Protein AF-A0A8J1KU11-F1 (afdb_monomer)

Sequence (225 aa):
MSFRLPRSSTTTITTTTTTTTTVKPPPSSGSCVVTGDPHYYSFDKRVFDFMGICTYTLSKLCQFDKNLVDFNVEAKNEYWPGNTRVSYVRYVNVDVHGYRITLEQNREVKVDGKSVILPTTLPPEVKISYSGHHVMVTTSFGLSVLFDGNHRAEVKLYDTYSNQVCGLCGNFNGNETDDFLNPSGQLEKDPVDLGNSWQVENDTRLVNRRIIKLHRLKGCVQDSA

Solvent-accessible surface area (backbone atoms only — not comparable to full-atom values): 12945 Å² total; per-residue (Å²): 138,84,85,82,81,86,84,84,82,85,79,83,82,81,82,78,82,78,81,78,78,80,75,75,75,78,79,56,66,42,51,22,39,39,32,55,67,28,36,37,31,16,36,42,64,39,74,50,61,46,72,56,57,44,42,30,38,37,41,27,62,69,55,93,50,93,90,58,81,70,41,39,33,32,38,30,24,34,59,41,90,97,37,86,87,38,14,28,38,50,34,37,40,40,38,45,88,89,42,43,35,37,44,32,48,83,54,41,41,25,51,75,85,39,78,59,73,76,69,44,74,46,87,86,62,34,37,36,33,79,54,90,72,21,36,33,42,35,40,86,86,37,46,35,41,36,32,50,21,57,35,42,39,36,45,32,37,34,56,91,46,44,66,27,31,34,31,70,26,18,33,41,72,71,51,44,90,61,31,40,40,33,88,88,71,46,76,46,93,46,50,60,61,33,52,61,55,33,48,50,78,66,78,52,64,85,77,70,92,75,88,85,81,94,69,87,78,74,52,80,72,78,79,80,126

InterPro domains:
  IPR001846 von Willebrand factor, type D domain [PF00094] (32-186)
  IPR001846 von Willebrand factor, type D domain [PS51233] (30-208)
  IPR001846 von Willebrand factor, type D domain [SM00216] (21-185)
  IPR052749 Alpha-tectorin [PTHR46160] (26-203)

Structure (mmCIF, N/CA/C/O backbone):
data_AF-A0A8J1KU11-F1
#
_entry.id   AF-A0A8J1KU11-F1
#
loop_
_atom_site.group_PDB
_atom_site.id
_atom_site.type_symbol
_atom_site.label_atom_id
_atom_site.label_alt_id
_atom_site.label_comp_id
_atom_site.label_asym_id
_atom_site.label_entity_id
_atom_site.label_seq_id
_atom_site.pdbx_PDB_ins_code
_atom_site.Cartn_x
_atom_site.Cartn_y
_atom_site.Cartn_z
_atom_site.occupancy
_atom_site.B_iso_or_equiv
_atom_site.auth_seq_id
_atom_site.auth_comp_id
_atom_site.auth_asym_id
_atom_site.auth_atom_id
_atom_site.pdbx_PDB_model_num
ATOM 1 N N . MET A 1 1 ? -20.133 74.028 59.772 1.00 44.06 1 MET A N 1
ATOM 2 C CA . MET A 1 1 ? -19.790 73.642 58.386 1.00 44.06 1 MET A CA 1
ATOM 3 C C . MET A 1 1 ? -19.572 72.140 58.368 1.00 44.06 1 MET A C 1
ATOM 5 O O . MET A 1 1 ? -18.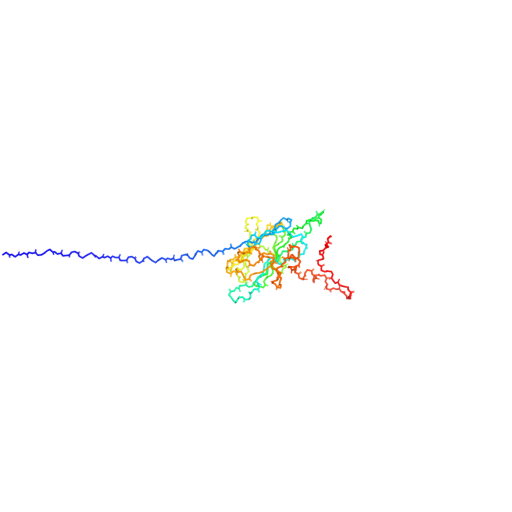646 71.673 59.008 1.00 44.06 1 MET A O 1
ATOM 9 N N . SER A 1 2 ? -20.485 71.384 57.759 1.00 42.78 2 SER A N 1
ATOM 10 C CA . SER A 1 2 ? -20.438 69.918 57.714 1.00 42.78 2 SER A CA 1
ATOM 11 C C . SER A 1 2 ? -20.266 69.508 56.253 1.00 42.78 2 SER A C 1
ATOM 13 O O . SER A 1 2 ? -21.153 69.761 55.438 1.00 42.78 2 SER A O 1
ATOM 15 N N . PHE A 1 3 ? -19.099 68.967 55.908 1.00 40.12 3 PHE A N 1
ATOM 16 C CA . PHE A 1 3 ? -18.784 68.497 54.560 1.00 40.12 3 PHE A CA 1
ATOM 17 C C . PHE A 1 3 ? -19.367 67.091 54.363 1.00 40.12 3 PHE A C 1
ATOM 19 O O . PHE A 1 3 ? -19.039 66.171 55.108 1.00 40.12 3 PHE A O 1
ATOM 26 N N . ARG A 1 4 ? -20.244 66.921 53.365 1.00 45.44 4 ARG A N 1
ATOM 27 C CA . ARG A 1 4 ? -20.692 65.599 52.898 1.00 45.44 4 ARG A CA 1
ATOM 28 C C . ARG A 1 4 ? -19.655 65.028 51.928 1.00 45.44 4 ARG A C 1
ATOM 30 O O . ARG A 1 4 ? -19.273 65.709 50.981 1.00 45.44 4 ARG A O 1
ATOM 37 N N . LEU A 1 5 ? -19.245 63.779 52.145 1.00 47.59 5 LEU A N 1
ATOM 38 C CA . LEU A 1 5 ? -18.441 62.996 51.200 1.00 47.59 5 LEU A CA 1
ATOM 39 C C . LEU A 1 5 ? -19.337 62.366 50.110 1.00 47.59 5 LEU A C 1
ATOM 41 O O . LEU A 1 5 ? -20.482 62.010 50.410 1.00 47.59 5 LEU A O 1
ATOM 45 N N . PRO A 1 6 ? -18.850 62.200 48.864 1.00 46.03 6 PRO A N 1
ATOM 46 C CA . PRO A 1 6 ? -19.603 61.548 47.797 1.00 46.03 6 PRO A CA 1
ATOM 47 C C . PRO A 1 6 ? -19.605 60.015 47.932 1.00 46.03 6 PRO A C 1
ATOM 49 O O . PRO A 1 6 ? -18.663 59.400 48.429 1.00 46.03 6 PRO A O 1
ATOM 52 N N . ARG A 1 7 ? -20.702 59.400 47.477 1.00 47.19 7 ARG A N 1
ATOM 53 C CA . ARG A 1 7 ? -20.981 57.956 47.525 1.00 47.19 7 ARG A CA 1
ATOM 54 C C . ARG A 1 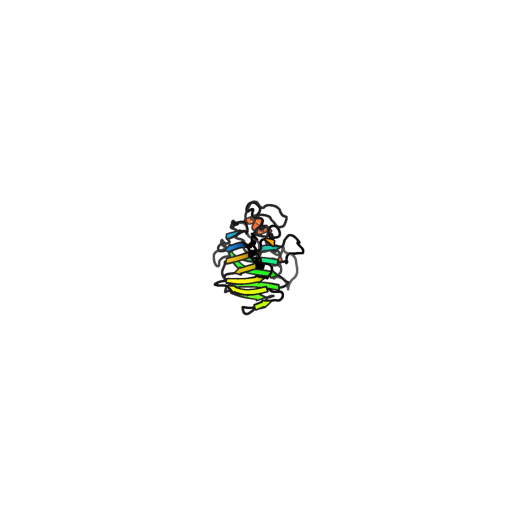7 ? -20.216 57.230 46.410 1.00 47.19 7 ARG A C 1
ATOM 56 O O . ARG A 1 7 ? -20.377 57.573 45.245 1.00 47.19 7 ARG A O 1
ATOM 63 N N . SER A 1 8 ? -19.419 56.224 46.772 1.00 47.84 8 SER A N 1
ATOM 64 C CA . SER A 1 8 ? -18.710 55.350 45.826 1.00 47.84 8 SER A CA 1
ATOM 65 C C . SER A 1 8 ? -19.690 54.416 45.107 1.00 47.84 8 SER A C 1
ATOM 67 O O . SER A 1 8 ? -20.490 53.734 45.750 1.00 47.84 8 SER A O 1
ATOM 69 N N . SER A 1 9 ? -19.653 54.409 43.775 1.00 49.28 9 SER A N 1
ATOM 70 C CA . SER A 1 9 ? -20.423 53.517 42.906 1.00 49.28 9 SER A CA 1
ATOM 71 C C . SER A 1 9 ? -19.629 52.239 42.622 1.00 49.28 9 SER A C 1
ATOM 73 O O . SER A 1 9 ? -18.660 52.253 41.863 1.00 49.28 9 SER A O 1
ATOM 75 N N . THR A 1 10 ? -20.040 51.126 43.227 1.00 47.22 10 THR A N 1
ATOM 76 C CA . THR A 1 10 ? -19.460 49.796 42.996 1.00 47.22 10 THR A CA 1
ATOM 77 C C . THR A 1 10 ? -19.905 49.255 41.634 1.00 47.22 10 THR A C 1
ATOM 79 O O . THR A 1 10 ? -21.087 48.992 41.425 1.00 47.22 10 THR A O 1
ATOM 82 N N . THR A 1 11 ? -18.963 49.077 40.706 1.00 41.44 11 THR A N 1
ATOM 83 C CA . THR A 1 11 ? -19.211 48.416 39.414 1.00 41.44 11 THR A CA 1
ATOM 84 C C . THR A 1 11 ? -18.933 46.923 39.570 1.00 41.44 11 THR A C 1
ATOM 86 O O . THR A 1 11 ? -17.814 46.535 39.895 1.00 41.44 11 THR A O 1
ATOM 89 N N . THR A 1 12 ? -19.950 46.083 39.371 1.00 42.56 12 THR A N 1
ATOM 90 C CA . THR A 1 12 ? -19.808 44.619 39.416 1.00 42.56 12 THR A CA 1
ATOM 91 C C . THR A 1 12 ? -19.340 44.131 38.046 1.00 42.56 12 THR A C 1
ATOM 93 O O . THR A 1 12 ? -20.092 44.200 37.076 1.00 42.56 12 THR A O 1
ATOM 96 N N . ILE A 1 13 ? -18.092 43.669 37.951 1.00 50.56 13 ILE A N 1
ATOM 97 C CA . ILE A 1 13 ? -17.542 43.061 36.733 1.00 50.56 13 ILE A CA 1
ATOM 98 C C . ILE A 1 13 ? -18.061 41.622 36.665 1.00 50.56 13 ILE A C 1
ATOM 100 O O . ILE A 1 13 ? -17.735 40.798 37.515 1.00 50.56 13 ILE A O 1
ATOM 104 N N . THR A 1 14 ? -18.901 41.331 35.672 1.00 43.00 14 THR A N 1
ATOM 105 C CA . THR A 1 14 ? -19.365 39.967 35.392 1.00 43.00 14 THR A CA 1
ATOM 106 C C . THR A 1 14 ? -18.304 39.272 34.546 1.00 43.00 14 THR A C 1
ATOM 108 O O . THR A 1 14 ? -18.116 39.612 33.380 1.00 43.00 14 THR A O 1
ATOM 111 N N . THR A 1 15 ? -17.573 38.334 35.142 1.00 40.88 15 THR A N 1
ATOM 112 C CA . THR A 1 15 ? -16.573 37.522 34.442 1.00 40.88 15 THR A CA 1
ATOM 113 C C . THR A 1 15 ? -17.289 36.447 33.627 1.00 40.88 15 THR A C 1
ATOM 115 O O . THR A 1 15 ? -17.778 35.462 34.176 1.00 40.88 15 THR A O 1
ATOM 118 N N . THR A 1 16 ? -17.382 36.639 32.313 1.00 41.72 16 THR A N 1
ATOM 119 C CA . THR A 1 16 ? -17.896 35.623 31.387 1.00 41.72 16 THR A CA 1
ATOM 120 C C . THR A 1 16 ? -16.828 34.549 31.186 1.00 41.72 16 THR A C 1
ATOM 122 O O . THR A 1 16 ? -15.816 34.785 30.528 1.00 41.72 16 THR A O 1
ATOM 125 N N . THR A 1 17 ? -17.029 33.366 31.764 1.00 42.25 17 THR A N 1
ATOM 126 C CA . THR A 1 17 ? -16.166 32.200 31.535 1.00 42.25 17 THR A CA 1
ATOM 127 C C . THR A 1 17 ? -16.464 31.619 30.153 1.00 42.25 17 THR A C 1
ATOM 129 O O . THR A 1 17 ? -17.385 30.823 29.986 1.00 42.25 17 THR A O 1
ATOM 132 N N . THR A 1 18 ? -15.704 32.028 29.139 1.00 41.16 18 THR A N 1
ATOM 133 C CA . THR A 1 18 ? -15.741 31.406 27.810 1.00 41.16 18 THR A CA 1
ATOM 134 C C . THR A 1 18 ? -15.066 30.037 27.892 1.00 41.16 18 THR A C 1
ATOM 136 O O . THR A 1 18 ? -13.845 29.940 27.986 1.00 41.16 18 THR A O 1
ATOM 139 N N . THR A 1 19 ? -15.848 28.957 27.879 1.00 47.69 19 THR A N 1
ATOM 140 C CA . THR A 1 19 ? -15.334 27.594 27.693 1.00 47.69 19 THR A CA 1
ATOM 141 C C . THR A 1 19 ? -14.836 27.436 26.259 1.00 47.69 19 THR A C 1
ATOM 143 O O . THR A 1 19 ? -15.617 27.159 25.348 1.00 47.69 19 THR A O 1
ATOM 146 N N . THR A 1 20 ? -13.536 27.631 26.050 1.00 46.00 20 THR A N 1
ATOM 147 C CA . THR A 1 20 ? -12.853 27.327 24.790 1.00 46.00 20 THR A CA 1
ATOM 148 C C . THR A 1 20 ? -12.874 25.816 24.569 1.00 46.00 20 THR A C 1
ATOM 150 O O . THR A 1 20 ? -12.118 25.075 25.193 1.00 46.00 20 THR A O 1
ATOM 153 N N . THR A 1 21 ? -13.755 25.336 23.693 1.00 53.47 21 THR A N 1
ATOM 154 C CA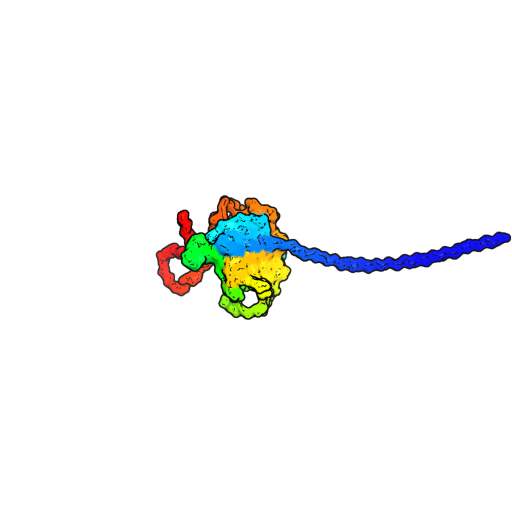 . THR A 1 21 ? -13.685 23.975 23.152 1.00 53.47 21 THR A CA 1
ATOM 155 C C . THR A 1 21 ? -12.449 23.912 22.257 1.00 53.47 21 THR A C 1
ATOM 157 O O . THR A 1 21 ? -12.428 24.476 21.166 1.00 53.47 21 THR A O 1
ATOM 160 N N . THR A 1 22 ? -11.375 23.286 22.734 1.00 56.12 22 THR A N 1
ATOM 161 C CA . THR A 1 22 ? -10.172 23.023 21.941 1.00 56.12 22 THR A CA 1
ATOM 162 C C . THR A 1 22 ? -10.499 21.977 20.876 1.00 56.12 22 THR A C 1
ATOM 164 O O . THR A 1 22 ? -10.488 20.774 21.130 1.00 56.12 22 THR A O 1
ATOM 167 N N . VAL A 1 23 ? -10.826 22.426 19.663 1.00 62.75 23 VAL A N 1
ATOM 168 C CA . VAL A 1 23 ? -10.923 21.545 18.492 1.00 62.75 23 VAL A CA 1
ATOM 169 C C . VAL A 1 23 ? -9.517 21.009 18.219 1.00 62.75 23 VAL A C 1
ATOM 171 O O . VAL A 1 23 ? -8.648 21.755 17.768 1.00 62.75 23 VAL A O 1
ATOM 174 N N . LYS A 1 24 ? -9.265 19.732 18.543 1.00 59.09 24 LYS A N 1
ATOM 175 C CA . LYS A 1 24 ? -8.019 19.048 18.172 1.00 59.09 24 LYS A CA 1
ATOM 176 C C . LYS A 1 24 ? -7.876 19.161 16.644 1.00 59.09 24 LYS A C 1
ATOM 178 O O . LYS A 1 24 ? -8.816 18.767 15.949 1.00 59.09 24 LYS A O 1
ATOM 183 N N . PRO A 1 25 ? -6.768 19.707 16.113 1.00 67.88 25 PRO A N 1
ATOM 184 C CA . PRO A 1 25 ? -6.554 19.733 14.673 1.00 67.88 25 PRO A CA 1
ATOM 185 C C . PRO A 1 25 ? -6.609 18.301 14.119 1.00 67.88 25 PRO A C 1
ATOM 187 O O . PRO A 1 25 ? -6.257 17.357 14.840 1.00 67.88 25 PRO A O 1
ATOM 190 N N . PRO A 1 26 ? -7.086 18.111 12.876 1.00 68.44 26 PRO A N 1
ATOM 191 C CA . PRO A 1 26 ? -7.102 16.792 12.264 1.00 68.44 26 PRO A CA 1
ATOM 192 C C . PRO A 1 26 ? -5.682 16.198 12.288 1.00 68.44 26 PRO A C 1
ATOM 194 O O . PRO A 1 26 ? -4.720 16.952 12.113 1.00 68.44 26 PRO A O 1
ATOM 197 N N . PRO A 1 27 ? -5.534 14.883 12.534 1.00 78.56 27 PRO A N 1
ATOM 198 C CA . PRO A 1 27 ? -4.229 14.229 12.506 1.00 78.56 27 PRO A CA 1
ATOM 199 C C . PRO A 1 27 ? -3.533 14.506 11.173 1.00 78.56 27 PRO A C 1
ATOM 201 O O . PRO A 1 27 ? -4.194 14.509 10.128 1.00 78.56 27 PRO A O 1
ATOM 204 N N . SER A 1 28 ? -2.222 14.752 11.198 1.00 89.00 28 SER A N 1
ATOM 205 C CA . SER A 1 28 ? -1.484 14.895 9.946 1.00 89.00 28 SER A CA 1
ATOM 206 C C . SER A 1 28 ? -1.377 13.526 9.263 1.00 89.00 28 SER A C 1
ATOM 208 O O . SER A 1 28 ? -1.428 12.489 9.927 1.00 89.00 28 SER A O 1
ATOM 210 N N . SER A 1 29 ? -1.336 13.496 7.929 1.00 94.38 29 SER A N 1
ATOM 211 C CA . SER A 1 29 ? -1.400 12.247 7.161 1.00 94.38 29 SER A CA 1
ATOM 212 C C . SER A 1 29 ? -0.375 12.204 6.038 1.00 94.38 29 SER A C 1
ATOM 214 O O . SER A 1 29 ? -0.216 13.188 5.313 1.00 94.38 29 SER A O 1
ATOM 216 N N . GLY A 1 30 ? 0.243 11.042 5.844 1.00 96.88 30 GLY A N 1
ATOM 217 C CA . GLY A 1 30 ? 1.095 10.723 4.703 1.00 96.88 30 GLY A CA 1
ATOM 218 C C . GLY A 1 30 ? 0.310 10.031 3.595 1.00 96.88 30 GLY A C 1
ATOM 219 O O . GLY A 1 30 ? -0.750 9.451 3.833 1.00 96.88 30 GLY A O 1
ATOM 220 N N . SER A 1 31 ? 0.841 10.080 2.374 1.00 98.06 31 SER A N 1
ATOM 221 C CA . SER A 1 31 ? 0.280 9.361 1.228 1.00 98.06 31 SER A CA 1
ATOM 222 C C . SER A 1 31 ? 1.385 8.729 0.398 1.00 98.06 31 SER A C 1
ATOM 224 O O . SER A 1 31 ? 2.316 9.435 0.008 1.00 98.06 31 SER A O 1
ATOM 226 N N . CYS A 1 32 ? 1.209 7.447 0.093 1.00 98.31 32 CYS A N 1
ATOM 227 C CA . CYS A 1 32 ? 1.980 6.661 -0.860 1.00 98.31 32 CYS A CA 1
ATOM 228 C C . CYS A 1 32 ? 1.111 6.348 -2.086 1.00 98.31 32 CYS A C 1
ATOM 230 O O . CYS A 1 32 ? -0.089 6.100 -1.945 1.00 98.31 32 CYS A O 1
ATOM 232 N N . VAL A 1 33 ? 1.690 6.369 -3.284 1.00 98.19 33 VAL A N 1
ATOM 233 C CA . VAL A 1 33 ? 0.979 6.174 -4.556 1.00 98.19 33 VAL A CA 1
ATOM 234 C C . VAL A 1 33 ? 1.710 5.161 -5.425 1.00 98.19 33 VAL A C 1
ATOM 236 O O . VAL A 1 33 ? 2.926 5.233 -5.562 1.00 98.19 33 VAL A O 1
ATOM 239 N N . VAL A 1 34 ? 0.947 4.273 -6.064 1.00 96.00 34 VAL A N 1
ATOM 240 C CA . VAL A 1 34 ? 1.423 3.394 -7.140 1.00 96.00 34 VAL A CA 1
ATOM 241 C C . VAL A 1 34 ? 0.540 3.611 -8.360 1.00 96.00 34 VAL A C 1
ATOM 243 O O . VAL A 1 34 ? -0.687 3.589 -8.240 1.00 96.00 34 VAL A O 1
ATOM 246 N N . THR A 1 35 ? 1.131 3.874 -9.523 1.00 90.50 35 THR A N 1
ATOM 247 C CA . THR A 1 35 ? 0.369 4.241 -10.725 1.00 90.50 35 THR A CA 1
ATOM 248 C C . THR A 1 35 ? 1.100 3.881 -12.017 1.00 90.50 35 THR A C 1
ATOM 250 O O . THR A 1 35 ? 2.326 3.872 -12.047 1.00 90.50 35 THR A O 1
ATOM 253 N N . GLY A 1 36 ? 0.348 3.666 -13.102 1.00 75.19 36 GLY A N 1
ATOM 254 C CA . GLY A 1 36 ? 0.898 3.556 -14.460 1.00 75.19 36 GLY A CA 1
ATOM 255 C C . GLY A 1 36 ? 1.789 2.327 -14.671 1.00 75.19 36 GLY A C 1
ATOM 256 O O . GLY A 1 36 ? 1.395 1.218 -14.312 1.00 75.19 36 GLY A O 1
ATOM 257 N N . ASP A 1 37 ? 2.955 2.555 -15.276 1.00 66.81 37 ASP A N 1
ATOM 258 C CA . ASP A 1 37 ? 4.063 1.629 -15.526 1.00 66.81 37 ASP A CA 1
ATOM 259 C C . ASP A 1 37 ? 5.034 1.600 -14.337 1.00 66.81 37 ASP A C 1
ATOM 261 O O . ASP A 1 37 ? 5.958 2.397 -14.231 1.00 6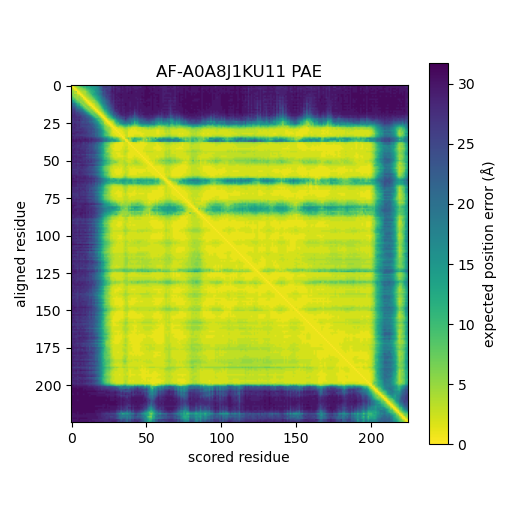6.81 37 ASP A O 1
ATOM 265 N N . PRO A 1 38 ? 4.797 0.698 -13.385 1.00 72.50 38 PRO A N 1
ATOM 266 C CA . PRO A 1 38 ? 4.564 1.055 -11.996 1.00 72.50 38 PRO A CA 1
ATOM 267 C C . PRO A 1 38 ? 5.570 2.090 -11.465 1.00 72.50 38 PRO A C 1
ATOM 269 O O . PRO A 1 38 ? 6.693 1.760 -11.066 1.00 72.50 38 PRO A O 1
ATOM 272 N N . HIS A 1 39 ? 5.111 3.340 -11.425 1.00 92.69 39 HIS A N 1
ATOM 273 C CA . HIS A 1 39 ? 5.748 4.436 -10.711 1.00 92.69 39 HIS A CA 1
ATOM 274 C C . HIS A 1 39 ? 5.289 4.400 -9.255 1.00 92.69 39 HIS A C 1
ATOM 276 O O . HIS A 1 39 ? 4.084 4.433 -8.971 1.00 92.69 39 HIS A O 1
ATOM 282 N N . TYR A 1 40 ? 6.246 4.358 -8.336 1.00 97.25 40 TYR A N 1
ATOM 283 C CA . TYR A 1 40 ? 6.016 4.390 -6.900 1.00 97.25 40 TYR A CA 1
ATOM 284 C C . TYR A 1 40 ? 6.427 5.745 -6.338 1.00 97.25 40 TYR A C 1
ATOM 286 O O . TYR A 1 40 ? 7.486 6.284 -6.657 1.00 97.25 40 TYR A O 1
ATOM 294 N N . TYR A 1 41 ? 5.581 6.264 -5.458 1.00 98.06 41 TYR A N 1
ATOM 295 C CA . TYR A 1 41 ? 5.834 7.448 -4.653 1.00 98.06 41 TYR A CA 1
ATOM 296 C C . TYR A 1 41 ? 5.653 7.039 -3.197 1.00 98.06 41 TYR A C 1
ATOM 298 O O . TYR A 1 41 ? 4.530 6.727 -2.790 1.00 98.06 41 TYR A O 1
ATOM 306 N N . SER A 1 42 ? 6.738 7.017 -2.429 1.00 98.31 42 SER A N 1
ATOM 307 C CA . SER A 1 42 ? 6.702 6.663 -1.010 1.00 98.31 42 SER A CA 1
ATOM 308 C C . SER A 1 42 ? 5.934 7.701 -0.182 1.00 98.31 42 SER A C 1
ATOM 310 O O . SER A 1 42 ? 5.568 8.785 -0.662 1.00 98.31 42 SER A O 1
ATOM 312 N N . PHE A 1 43 ? 5.714 7.395 1.098 1.00 98.50 43 PHE A N 1
ATOM 313 C CA . PHE A 1 43 ? 5.166 8.374 2.036 1.00 98.50 43 PHE A CA 1
ATOM 314 C C . PHE A 1 43 ? 6.023 9.647 2.115 1.00 98.50 43 PHE A C 1
ATOM 316 O O . PHE A 1 43 ? 5.461 10.752 2.091 1.00 98.50 43 PHE A O 1
ATOM 323 N N . ASP A 1 44 ? 7.348 9.479 2.082 1.00 98.31 44 ASP A N 1
ATOM 324 C CA . ASP A 1 44 ? 8.357 10.536 2.221 1.00 98.31 44 ASP A CA 1
ATOM 325 C C . ASP A 1 44 ? 8.792 11.140 0.878 1.00 98.31 44 ASP A C 1
ATOM 327 O O . ASP A 1 44 ? 9.713 11.947 0.818 1.00 98.31 44 ASP A O 1
ATOM 331 N N . LYS A 1 45 ? 8.036 10.842 -0.189 1.00 97.31 45 LYS A N 1
ATOM 332 C CA . LYS A 1 45 ? 8.162 11.406 -1.547 1.00 97.31 45 LYS A CA 1
ATOM 333 C C . LYS A 1 45 ? 9.333 10.883 -2.371 1.00 97.31 45 LYS A C 1
ATOM 335 O O . LYS A 1 45 ? 9.536 11.379 -3.481 1.00 97.31 45 LYS A O 1
ATOM 340 N N . ARG A 1 46 ? 9.989 9.810 -1.926 1.00 97.62 46 ARG A N 1
ATOM 341 C CA . ARG A 1 46 ? 10.908 9.036 -2.760 1.00 97.62 46 ARG A CA 1
ATOM 342 C C . ARG A 1 46 ? 10.166 8.504 -3.985 1.00 97.62 46 ARG A C 1
ATOM 344 O O . ARG A 1 46 ? 9.137 7.841 -3.851 1.00 97.62 46 ARG A O 1
ATOM 351 N N . VAL A 1 47 ? 10.703 8.782 -5.171 1.00 97.38 47 VAL A N 1
ATOM 352 C CA . VAL A 1 47 ? 10.153 8.320 -6.455 1.00 97.38 47 VAL A CA 1
ATOM 353 C C . VAL A 1 47 ? 11.035 7.223 -7.031 1.00 97.38 47 VAL A C 1
ATOM 355 O O . VAL A 1 47 ? 12.260 7.368 -7.045 1.00 97.38 47 VAL A O 1
ATOM 358 N N . PHE A 1 48 ? 10.424 6.140 -7.509 1.00 96.50 48 PHE A N 1
ATOM 359 C CA . PHE A 1 48 ? 11.134 5.054 -8.177 1.00 96.50 48 PHE A CA 1
ATOM 360 C C . PHE A 1 48 ? 10.222 4.203 -9.060 1.00 96.50 48 PHE A C 1
ATOM 362 O O . PHE A 1 48 ? 9.012 4.142 -8.848 1.00 96.50 48 PHE A O 1
ATOM 369 N N . ASP A 1 49 ? 10.838 3.487 -9.998 1.00 94.06 49 ASP A N 1
ATOM 370 C CA . ASP A 1 49 ? 10.137 2.656 -10.973 1.00 94.06 49 ASP A CA 1
ATOM 371 C C . ASP A 1 49 ? 10.494 1.194 -10.747 1.00 94.06 49 ASP A C 1
ATOM 373 O O . ASP A 1 49 ? 11.668 0.843 -10.604 1.00 94.06 49 ASP A O 1
ATOM 377 N N . PHE A 1 50 ? 9.484 0.327 -10.724 1.00 90.19 50 PHE A N 1
ATOM 378 C CA . PHE A 1 50 ? 9.701 -1.102 -10.528 1.00 90.19 50 PHE A CA 1
ATOM 379 C C . PHE A 1 50 ? 8.693 -1.939 -11.318 1.00 90.19 50 PHE A C 1
ATOM 381 O O . PHE A 1 50 ? 7.524 -2.067 -10.954 1.00 90.19 50 PHE A O 1
ATOM 388 N N . MET A 1 51 ? 9.183 -2.580 -12.381 1.00 87.44 51 MET A N 1
ATOM 389 C CA . MET A 1 51 ? 8.394 -3.345 -13.359 1.00 87.44 51 MET A CA 1
ATOM 390 C C . MET A 1 51 ? 8.087 -4.783 -12.904 1.00 87.44 51 MET A C 1
ATOM 392 O O . MET A 1 51 ? 8.095 -5.726 -13.697 1.00 87.44 51 MET A O 1
ATOM 396 N N . GLY A 1 52 ? 7.831 -4.983 -11.611 1.00 87.19 52 GLY A N 1
ATOM 397 C CA . GLY A 1 52 ? 7.481 -6.296 -11.081 1.00 87.19 52 GLY A CA 1
ATOM 398 C C . GLY A 1 52 ? 6.077 -6.758 -11.473 1.00 87.19 52 GLY A C 1
ATOM 399 O O . GLY A 1 52 ? 5.195 -5.930 -11.692 1.00 87.19 52 GLY A O 1
ATOM 400 N N . ILE A 1 53 ? 5.862 -8.079 -11.534 1.00 87.50 53 ILE A N 1
ATOM 401 C CA . ILE A 1 53 ? 4.591 -8.735 -11.930 1.00 87.50 53 ILE A CA 1
ATOM 402 C C . ILE A 1 53 ? 3.977 -9.628 -10.837 1.00 87.50 53 ILE A C 1
ATOM 404 O O . ILE A 1 53 ? 3.073 -10.436 -11.075 1.00 87.50 53 ILE A O 1
ATOM 408 N N . CYS A 1 54 ? 4.513 -9.552 -9.629 1.00 91.00 54 CYS A N 1
ATOM 409 C CA . CYS A 1 54 ? 4.060 -10.361 -8.509 1.00 91.00 54 CYS A CA 1
ATOM 410 C C . CYS A 1 54 ? 3.117 -9.561 -7.609 1.00 91.00 54 CYS A C 1
ATOM 412 O O . CYS A 1 54 ? 2.747 -8.423 -7.910 1.00 91.00 54 CYS A O 1
ATOM 414 N N . THR A 1 55 ? 2.669 -10.183 -6.525 1.00 94.06 55 THR A N 1
ATOM 415 C CA . THR A 1 55 ? 2.114 -9.427 -5.403 1.00 94.06 55 THR A CA 1
ATOM 416 C C . THR A 1 55 ? 3.252 -8.877 -4.551 1.00 94.06 55 THR A C 1
ATOM 418 O O . THR A 1 55 ? 4.160 -9.624 -4.188 1.00 94.06 55 THR A O 1
ATOM 421 N N . TYR A 1 56 ? 3.179 -7.591 -4.221 1.00 95.94 56 TYR A N 1
ATOM 422 C CA . TYR A 1 56 ? 4.160 -6.889 -3.399 1.00 95.94 56 TYR A CA 1
ATOM 423 C C . TYR A 1 56 ? 3.480 -6.193 -2.224 1.00 95.94 56 TYR A C 1
ATOM 425 O O . TYR A 1 56 ? 2.377 -5.658 -2.369 1.00 95.94 56 TYR A O 1
ATOM 433 N N . THR A 1 57 ? 4.143 -6.174 -1.070 1.00 98.19 57 THR A N 1
ATOM 434 C CA . THR A 1 57 ? 3.701 -5.384 0.084 1.00 98.19 57 THR A CA 1
ATOM 435 C C . THR A 1 57 ? 3.974 -3.903 -0.174 1.00 98.19 57 THR A C 1
ATOM 437 O O . THR A 1 57 ? 5.126 -3.480 -0.266 1.00 98.19 57 THR A O 1
ATOM 440 N N . LEU A 1 58 ? 2.913 -3.098 -0.248 1.00 98.50 58 LEU A N 1
ATOM 441 C CA . LEU A 1 58 ? 3.025 -1.643 -0.329 1.00 98.50 58 LEU A CA 1
ATOM 442 C C . LEU A 1 58 ? 3.358 -1.058 1.039 1.00 98.50 58 LEU A C 1
ATOM 444 O O . LEU A 1 58 ? 4.345 -0.350 1.192 1.00 98.50 58 LEU A O 1
ATOM 448 N N . SER A 1 59 ? 2.548 -1.374 2.045 1.00 98.62 59 SER A N 1
ATOM 449 C CA . SER A 1 59 ? 2.764 -0.913 3.411 1.00 98.62 59 SER A CA 1
ATOM 450 C C . SER A 1 59 ? 2.102 -1.870 4.387 1.00 98.62 59 SER A C 1
ATOM 452 O O . SER A 1 59 ? 0.969 -2.298 4.169 1.00 98.62 59 SER A O 1
ATOM 454 N N . LYS A 1 60 ? 2.802 -2.188 5.469 1.00 98.19 60 LYS A N 1
ATOM 455 C CA . LYS A 1 60 ? 2.267 -2.924 6.613 1.00 98.19 60 LYS A CA 1
ATOM 456 C C . LYS A 1 60 ? 2.857 -2.377 7.905 1.00 98.19 60 LYS A C 1
ATOM 458 O O . LYS A 1 60 ? 3.901 -1.720 7.877 1.00 98.19 60 LYS A O 1
ATOM 463 N N . LEU A 1 61 ? 2.221 -2.679 9.031 1.00 96.94 61 LEU A N 1
ATOM 464 C CA . LEU A 1 61 ? 2.827 -2.449 10.339 1.00 96.94 61 LEU A CA 1
ATOM 465 C C . LEU A 1 61 ? 4.017 -3.409 10.527 1.00 96.94 61 LEU A C 1
ATOM 467 O O . LEU A 1 61 ? 3.912 -4.606 10.260 1.00 96.94 61 LEU A O 1
ATOM 471 N N . CYS A 1 62 ? 5.165 -2.885 10.957 1.00 93.94 62 CYS A N 1
ATOM 472 C CA . CYS A 1 62 ? 6.403 -3.665 11.096 1.00 93.94 62 CYS A CA 1
ATOM 473 C C . CYS A 1 62 ? 7.009 -3.584 12.492 1.00 93.94 62 CYS A C 1
ATOM 475 O O . CYS A 1 62 ? 7.681 -4.517 12.931 1.00 93.94 62 CYS A O 1
ATOM 477 N N . GLN A 1 63 ? 6.745 -2.491 13.203 1.00 86.50 63 GLN A N 1
ATOM 478 C CA . GLN A 1 63 ? 7.060 -2.373 14.616 1.00 86.50 63 GLN A CA 1
ATOM 479 C C . GLN A 1 63 ? 5.807 -2.666 15.440 1.00 86.50 63 GLN A C 1
ATOM 481 O O . GLN A 1 63 ? 4.736 -2.109 15.204 1.00 86.50 63 GLN A O 1
ATOM 486 N N . PHE A 1 64 ? 5.935 -3.571 16.409 1.00 74.94 64 PHE A N 1
ATOM 487 C CA . PHE A 1 64 ? 4.840 -3.893 17.317 1.00 74.94 64 PHE A CA 1
ATOM 488 C C . PHE A 1 64 ? 4.675 -2.780 18.359 1.00 74.94 64 PHE A C 1
ATOM 490 O O . PHE A 1 64 ? 5.286 -2.825 19.427 1.00 74.94 64 PHE A O 1
ATOM 497 N N . ASP A 1 65 ? 3.802 -1.817 18.071 1.00 82.50 65 ASP A N 1
ATOM 498 C CA . ASP A 1 65 ? 3.239 -0.905 19.067 1.00 82.50 65 ASP A CA 1
ATOM 499 C C . ASP A 1 65 ? 1.837 -1.389 19.465 1.00 82.50 65 ASP A C 1
ATOM 501 O O . ASP A 1 65 ? 0.953 -1.557 18.626 1.00 82.50 65 ASP A O 1
ATOM 505 N N . LYS A 1 66 ? 1.612 -1.600 20.767 1.00 80.00 66 LYS A N 1
ATOM 506 C CA . LYS A 1 66 ? 0.318 -2.054 21.311 1.00 80.00 66 LYS A CA 1
ATOM 507 C C . LYS A 1 66 ? -0.819 -1.049 21.098 1.00 80.00 66 LYS A C 1
ATOM 509 O O . LYS A 1 66 ? -1.976 -1.416 21.287 1.00 80.00 66 LYS A O 1
ATOM 514 N N . ASN A 1 67 ? -0.500 0.199 20.767 1.00 89.50 67 ASN A N 1
ATOM 515 C CA . ASN A 1 67 ? -1.469 1.265 20.528 1.00 89.50 67 ASN A CA 1
ATOM 516 C C . ASN A 1 67 ? -1.849 1.406 19.049 1.00 89.50 67 ASN A C 1
ATOM 518 O O . ASN A 1 67 ? -2.747 2.188 18.732 1.00 89.50 67 ASN A O 1
ATOM 522 N N . LEU A 1 68 ? -1.177 0.679 18.152 1.00 94.50 68 LEU A N 1
ATOM 523 C CA . LEU A 1 68 ? -1.459 0.696 16.724 1.00 94.50 68 LEU A CA 1
ATOM 524 C C . LEU A 1 68 ? -2.246 -0.542 16.308 1.00 94.50 68 LEU A C 1
ATOM 526 O O . LEU A 1 68 ? -2.163 -1.611 16.915 1.00 94.50 68 LEU A O 1
ATOM 530 N N . VAL A 1 69 ? -3.051 -0.371 15.265 1.00 95.56 69 VAL A N 1
ATOM 531 C CA . VAL A 1 69 ? -3.843 -1.449 14.686 1.00 95.56 69 VAL A CA 1
ATOM 532 C C . VAL A 1 69 ? -3.028 -2.082 13.570 1.00 95.56 69 VAL A C 1
ATOM 534 O O . VAL A 1 69 ? -2.519 -1.388 12.692 1.00 95.56 69 VAL A O 1
ATOM 537 N N . ASP A 1 70 ? -2.918 -3.405 13.609 1.00 95.81 70 ASP A N 1
ATOM 538 C CA . ASP A 1 70 ? -2.236 -4.158 12.563 1.00 95.81 70 ASP A CA 1
ATOM 539 C C . ASP A 1 70 ? -2.997 -4.085 11.230 1.00 95.81 70 ASP A C 1
ATOM 541 O O . ASP A 1 70 ? -4.234 -4.145 11.188 1.00 95.81 70 ASP A O 1
ATOM 545 N N . PHE A 1 71 ? -2.242 -3.954 10.142 1.00 97.81 71 PHE A N 1
ATOM 546 C CA . PHE A 1 71 ? -2.754 -3.940 8.779 1.00 97.81 71 PHE A CA 1
ATOM 547 C C . PHE A 1 71 ? -1.657 -4.338 7.784 1.00 97.81 71 PHE A C 1
ATOM 549 O O . PHE A 1 71 ? -0.462 -4.175 8.045 1.00 97.81 71 PHE A O 1
ATOM 556 N N . ASN A 1 72 ? -2.072 -4.785 6.602 1.00 98.50 72 ASN A N 1
ATOM 557 C CA . ASN A 1 72 ? -1.191 -5.034 5.465 1.00 98.50 72 ASN A CA 1
ATOM 558 C C . ASN A 1 72 ? -1.896 -4.631 4.165 1.00 98.50 72 ASN A C 1
ATOM 560 O O . ASN A 1 72 ? -3.043 -5.008 3.928 1.00 98.50 72 ASN A O 1
ATOM 564 N N . VAL A 1 73 ? -1.215 -3.850 3.328 1.00 98.81 73 VAL A N 1
ATOM 565 C CA . VAL A 1 73 ? -1.681 -3.469 1.994 1.00 98.81 73 VAL A CA 1
ATOM 566 C C . VAL A 1 73 ? -0.742 -4.057 0.955 1.00 98.81 73 VAL A C 1
ATOM 568 O O . VAL A 1 73 ? 0.458 -3.782 0.952 1.00 98.81 73 VAL A O 1
ATOM 571 N N . GLU A 1 74 ? -1.306 -4.827 0.033 1.00 98.44 74 GLU A N 1
ATOM 572 C CA . GLU A 1 74 ? -0.580 -5.483 -1.050 1.00 98.44 74 GLU A CA 1
ATOM 573 C C . GLU A 1 74 ? -1.137 -5.044 -2.401 1.00 98.44 74 GLU A C 1
ATOM 575 O O . GLU A 1 74 ? -2.351 -4.917 -2.565 1.00 98.44 74 GLU A O 1
ATOM 580 N N . ALA A 1 75 ? -0.273 -4.901 -3.400 1.00 97.00 75 ALA A N 1
ATOM 581 C CA . ALA A 1 75 ? -0.680 -4.716 -4.788 1.00 97.00 75 ALA A CA 1
ATOM 582 C C . ALA A 1 75 ? -0.199 -5.896 -5.629 1.00 97.00 75 ALA A C 1
ATOM 584 O O . ALA A 1 75 ? 0.962 -6.297 -5.544 1.00 97.00 75 ALA A O 1
ATOM 585 N N . LYS A 1 76 ? -1.093 -6.466 -6.442 1.00 94.62 76 LYS A N 1
ATOM 586 C CA . LYS A 1 76 ? -0.705 -7.396 -7.506 1.00 94.62 76 LYS A CA 1
ATOM 587 C C . LYS A 1 76 ? -0.481 -6.609 -8.774 1.00 94.62 76 LYS A C 1
ATOM 589 O O . LYS A 1 76 ? -1.406 -5.954 -9.249 1.00 94.62 76 LYS A O 1
ATOM 594 N N . ASN A 1 77 ? 0.699 -6.776 -9.346 1.00 92.25 77 ASN A N 1
ATOM 595 C CA . ASN A 1 77 ? 0.997 -6.266 -10.669 1.00 92.25 77 ASN A CA 1
ATOM 596 C C . ASN A 1 77 ? 0.857 -7.378 -11.714 1.00 92.25 77 ASN A C 1
ATOM 598 O O . ASN A 1 77 ? 0.996 -8.560 -11.398 1.00 92.25 77 ASN A O 1
ATOM 602 N N . GLU A 1 78 ? 0.597 -7.018 -12.965 1.00 88.00 78 GLU A N 1
ATOM 603 C CA . GLU A 1 78 ? 0.669 -7.939 -14.101 1.00 88.00 78 GLU A CA 1
ATOM 604 C C . GLU A 1 78 ? 1.155 -7.232 -15.363 1.00 88.00 78 GLU A C 1
ATOM 606 O O . GLU A 1 78 ? 1.141 -6.005 -15.428 1.00 88.00 78 GLU A O 1
ATOM 611 N N . TYR A 1 79 ? 1.607 -7.997 -16.358 1.00 87.25 79 TYR A N 1
ATOM 612 C CA . TYR A 1 79 ? 2.031 -7.420 -17.630 1.00 87.25 79 TYR A CA 1
ATOM 613 C C . TYR A 1 79 ? 0.878 -6.754 -18.369 1.00 87.25 79 TYR A C 1
ATOM 615 O O . TYR A 1 79 ? -0.233 -7.286 -18.428 1.00 87.25 79 TYR A O 1
ATOM 623 N N . TRP A 1 80 ? 1.191 -5.645 -19.035 1.00 82.50 80 TRP A N 1
ATOM 624 C CA . TRP A 1 80 ? 0.300 -5.034 -20.007 1.00 82.50 80 TRP A CA 1
ATOM 625 C C . TRP A 1 80 ? -0.081 -6.047 -21.103 1.00 82.50 80 TRP A C 1
ATOM 627 O O . TRP A 1 80 ? 0.811 -6.698 -21.665 1.00 82.50 80 TRP A O 1
ATOM 637 N N . PRO A 1 81 ? -1.373 -6.203 -21.460 1.00 80.25 81 PRO A N 1
ATOM 638 C CA . PRO A 1 81 ? -1.770 -7.124 -22.518 1.00 80.25 81 PRO A CA 1
ATOM 639 C C . PRO A 1 81 ? -1.051 -6.795 -23.833 1.00 80.25 81 PRO A C 1
ATOM 641 O O . PRO A 1 81 ? -1.194 -5.706 -24.383 1.00 80.25 81 PRO A O 1
ATOM 644 N N . GLY A 1 82 ? -0.248 -7.738 -24.330 1.00 81.38 82 GLY A N 1
ATOM 645 C CA . GLY A 1 82 ? 0.542 -7.562 -25.553 1.00 81.38 82 GLY A CA 1
ATOM 646 C C . GLY A 1 82 ? 1.874 -6.815 -25.386 1.00 81.38 82 GLY A C 1
ATOM 647 O O . GLY A 1 82 ? 2.588 -6.666 -26.374 1.00 81.38 82 GLY A O 1
ATOM 648 N N . ASN A 1 83 ? 2.251 -6.386 -24.174 1.00 80.00 83 ASN A N 1
ATOM 649 C CA . ASN A 1 83 ? 3.560 -5.793 -23.889 1.00 80.00 83 ASN A CA 1
ATOM 650 C C . ASN A 1 83 ? 4.107 -6.249 -22.525 1.00 80.00 83 ASN A C 1
ATOM 652 O O . ASN A 1 83 ? 3.784 -5.688 -21.483 1.00 80.00 83 ASN A O 1
ATOM 656 N N . THR A 1 84 ? 5.014 -7.226 -22.538 1.00 80.44 84 THR A N 1
ATOM 657 C CA . THR A 1 84 ? 5.638 -7.780 -21.324 1.00 80.44 84 THR A CA 1
ATOM 658 C C . THR A 1 84 ? 6.787 -6.934 -20.767 1.00 80.44 84 THR A C 1
ATOM 660 O O . THR A 1 84 ? 7.494 -7.379 -19.873 1.00 80.44 84 THR A O 1
ATOM 663 N N . ARG A 1 85 ? 7.033 -5.729 -21.299 1.00 77.69 85 ARG A N 1
ATOM 664 C CA . ARG A 1 85 ? 8.026 -4.791 -20.739 1.00 77.69 85 ARG A CA 1
ATOM 665 C C . ARG A 1 85 ? 7.433 -3.847 -19.699 1.00 77.69 85 ARG A C 1
ATOM 667 O O . ARG A 1 85 ? 8.186 -3.176 -19.008 1.00 77.69 85 ARG A O 1
ATOM 674 N N . VAL A 1 86 ? 6.106 -3.777 -19.625 1.00 80.62 86 VAL A N 1
ATOM 675 C CA . VAL A 1 86 ? 5.366 -2.859 -18.759 1.00 80.62 86 VAL A CA 1
ATOM 676 C C . VAL A 1 86 ? 4.452 -3.682 -17.870 1.00 80.62 86 VAL A C 1
ATOM 678 O O . VAL A 1 86 ? 3.778 -4.591 -18.361 1.00 80.62 86 VAL A O 1
ATOM 681 N N . SER A 1 87 ? 4.413 -3.362 -16.580 1.00 83.00 87 SER A N 1
ATOM 682 C CA . SER A 1 87 ? 3.417 -3.906 -15.662 1.00 83.00 87 SER A CA 1
ATOM 683 C C . SER A 1 87 ? 2.500 -2.817 -15.114 1.00 83.00 87 SER A C 1
ATOM 685 O O . SER A 1 87 ? 2.783 -1.632 -15.247 1.00 83.00 87 SER A O 1
ATOM 687 N N . TYR A 1 88 ? 1.362 -3.216 -14.557 1.00 87.00 88 TYR A N 1
ATOM 688 C CA . TYR A 1 88 ? 0.388 -2.315 -13.944 1.00 87.00 88 TYR A CA 1
ATOM 689 C C . TYR A 1 88 ? -0.290 -2.986 -12.750 1.00 87.00 88 TYR A C 1
ATOM 691 O O . TYR A 1 88 ? -0.318 -4.216 -12.663 1.00 87.00 88 TYR A O 1
ATOM 699 N N . VAL A 1 89 ? -0.877 -2.190 -11.851 1.00 92.00 89 VAL A N 1
ATOM 700 C CA . VAL A 1 89 ? -1.639 -2.701 -10.700 1.00 92.00 89 VAL A CA 1
ATOM 701 C C . VAL A 1 89 ? -2.951 -3.327 -11.174 1.00 92.00 89 VAL A C 1
ATOM 703 O O . VAL A 1 89 ? -3.824 -2.632 -11.687 1.00 92.00 89 VAL A O 1
ATOM 706 N N . ARG A 1 90 ? -3.112 -4.635 -10.972 1.00 93.19 90 ARG A N 1
ATOM 707 C CA . ARG A 1 90 ? -4.328 -5.395 -11.293 1.00 93.19 90 ARG A CA 1
ATOM 708 C C . ARG A 1 90 ? -5.372 -5.315 -10.183 1.00 93.19 90 ARG A C 1
ATOM 710 O O . ARG A 1 90 ? -6.557 -5.140 -10.450 1.00 93.19 90 ARG A O 1
ATOM 717 N N . TYR A 1 91 ? -4.946 -5.524 -8.943 1.00 96.38 91 TYR A N 1
ATOM 718 C CA . TYR A 1 91 ? -5.810 -5.447 -7.768 1.00 96.38 91 TYR A CA 1
ATOM 719 C C . TYR A 1 91 ? -5.006 -5.056 -6.532 1.00 96.38 91 TYR A C 1
ATOM 721 O O . TYR A 1 91 ? -3.787 -5.253 -6.473 1.00 96.38 91 TYR A O 1
ATOM 729 N N . VAL A 1 92 ? -5.716 -4.568 -5.517 1.00 98.50 92 VAL A N 1
ATOM 730 C CA . VAL A 1 92 ? -5.165 -4.226 -4.202 1.00 98.50 92 VAL A CA 1
ATOM 731 C C . VAL A 1 92 ? -5.830 -5.095 -3.140 1.00 98.50 92 VAL A C 1
ATOM 733 O O . VAL A 1 92 ? -7.054 -5.206 -3.118 1.00 98.50 92 VAL A O 1
ATOM 736 N N . ASN A 1 93 ? -5.042 -5.706 -2.256 1.00 98.69 93 ASN A N 1
ATOM 737 C CA . ASN A 1 93 ? -5.549 -6.372 -1.058 1.00 98.69 93 ASN A CA 1
ATOM 738 C C . ASN A 1 93 ? -5.281 -5.511 0.171 1.00 98.69 93 ASN A C 1
ATOM 740 O O . ASN A 1 93 ? -4.190 -4.967 0.324 1.00 98.69 93 ASN A O 1
ATOM 744 N N . VAL A 1 94 ? -6.272 -5.435 1.051 1.00 98.81 94 VAL A N 1
ATOM 745 C CA . VAL A 1 94 ? -6.182 -4.794 2.359 1.00 98.81 94 VAL A CA 1
ATOM 746 C C . VAL A 1 94 ? -6.550 -5.835 3.405 1.00 98.81 94 VAL A C 1
ATOM 748 O O . VAL A 1 94 ? -7.706 -6.258 3.478 1.00 98.81 94 VAL A O 1
ATOM 751 N N . ASP A 1 95 ? -5.567 -6.249 4.196 1.00 98.56 95 ASP A N 1
ATOM 752 C CA . ASP A 1 95 ? -5.772 -7.091 5.367 1.00 98.56 95 ASP A CA 1
ATOM 753 C C . ASP A 1 95 ? -5.896 -6.188 6.597 1.00 98.56 95 ASP A C 1
ATOM 755 O O . ASP A 1 95 ? -4.964 -5.458 6.939 1.00 98.56 95 ASP A O 1
ATOM 759 N N . VAL A 1 96 ? -7.061 -6.196 7.245 1.00 98.00 96 VAL A N 1
ATOM 760 C CA . VAL A 1 96 ? -7.326 -5.374 8.435 1.00 98.00 96 VAL A CA 1
ATOM 761 C C . VAL A 1 96 ? -8.449 -5.984 9.267 1.00 98.00 96 VAL A C 1
ATOM 763 O O . VAL A 1 96 ? -9.441 -6.469 8.728 1.00 98.00 96 VAL A O 1
ATOM 766 N N . HIS A 1 97 ? -8.296 -5.984 10.595 1.00 96.31 97 HIS A N 1
ATOM 767 C CA . HIS A 1 97 ? -9.268 -6.567 11.533 1.00 96.31 97 HIS A CA 1
ATOM 768 C C . HIS A 1 97 ? -9.697 -8.014 11.201 1.00 96.31 97 HIS A C 1
ATOM 770 O O . HIS A 1 97 ? -10.816 -8.424 11.499 1.00 96.31 97 HIS A O 1
ATOM 776 N N . GLY A 1 98 ? -8.801 -8.797 10.591 1.00 96.44 98 GLY A N 1
ATOM 777 C CA . GLY A 1 98 ? -9.061 -10.183 10.191 1.00 96.44 98 GLY A CA 1
ATOM 778 C C . GLY A 1 98 ? -9.817 -10.354 8.869 1.00 96.44 98 GLY A C 1
ATOM 779 O O . GLY A 1 98 ? -10.010 -11.493 8.454 1.00 96.44 98 GLY A O 1
ATOM 780 N N . TYR A 1 99 ? -10.2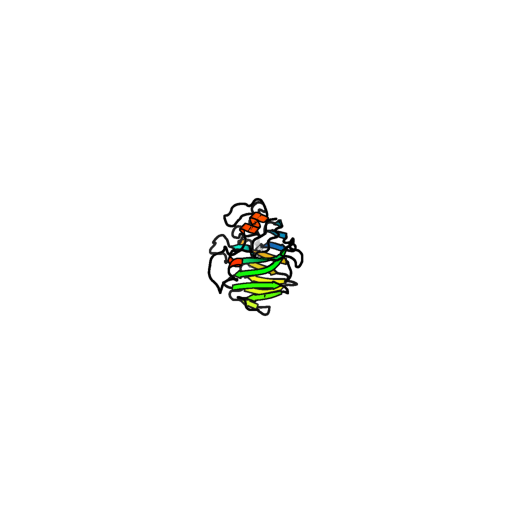05 -9.267 8.198 1.00 98.31 99 TYR A N 1
ATOM 781 C CA . TYR A 1 99 ? -10.774 -9.312 6.850 1.00 98.31 99 TYR A CA 1
ATOM 782 C C . TYR A 1 99 ? -9.681 -9.222 5.799 1.00 98.31 99 TYR A C 1
ATOM 784 O O . TYR A 1 99 ? -8.743 -8.440 5.958 1.00 98.31 99 TYR A O 1
ATOM 792 N N . ARG A 1 100 ? -9.879 -9.922 4.681 1.00 98.50 100 ARG A N 1
ATOM 793 C CA . ARG A 1 100 ? -9.163 -9.658 3.432 1.00 98.50 100 ARG A CA 1
ATOM 794 C C . ARG A 1 100 ? -10.092 -8.974 2.438 1.00 98.50 100 ARG A C 1
ATOM 796 O O . ARG A 1 100 ? -11.003 -9.601 1.892 1.00 98.50 100 ARG A O 1
ATOM 803 N N . ILE A 1 101 ? -9.853 -7.690 2.194 1.00 98.88 101 ILE A N 1
ATOM 804 C CA . ILE A 1 101 ? -10.630 -6.869 1.262 1.00 98.88 101 ILE A CA 1
ATOM 805 C C . ILE A 1 101 ? -9.844 -6.741 -0.041 1.00 98.88 101 ILE A C 1
ATOM 807 O O . ILE A 1 101 ? -8.751 -6.182 -0.047 1.00 98.88 101 ILE A O 1
ATOM 811 N N . THR A 1 102 ? -10.395 -7.233 -1.146 1.00 98.75 102 THR A N 1
ATOM 812 C CA . THR A 1 102 ? -9.778 -7.140 -2.475 1.00 98.75 102 THR A CA 1
ATOM 813 C C . THR A 1 102 ? -10.514 -6.099 -3.311 1.00 98.75 102 THR A C 1
ATOM 815 O O . THR A 1 102 ? -11.717 -6.227 -3.540 1.00 98.75 102 THR A O 1
ATOM 818 N N . LEU A 1 103 ? -9.783 -5.084 -3.771 1.00 98.62 103 LEU A N 1
ATOM 819 C CA . LEU A 1 103 ? -10.229 -4.058 -4.711 1.00 98.62 103 LEU A CA 1
ATOM 820 C C . LEU A 1 103 ? -9.747 -4.459 -6.110 1.00 98.62 103 LEU A C 1
ATOM 822 O O . LEU A 1 103 ? -8.546 -4.433 -6.378 1.00 98.62 103 LEU A O 1
ATOM 826 N N . GLU A 1 104 ? -10.664 -4.871 -6.980 1.00 97.19 104 GLU A N 1
ATOM 827 C CA . GLU A 1 104 ? -10.363 -5.373 -8.324 1.00 97.19 104 GLU A CA 1
ATOM 828 C C . GLU A 1 104 ? -10.632 -4.312 -9.403 1.00 97.19 104 GLU A C 1
ATOM 830 O O . GLU A 1 104 ? -11.171 -3.226 -9.149 1.00 97.19 104 GLU A O 1
ATOM 835 N N . GLN A 1 105 ? -10.235 -4.631 -10.638 1.00 94.31 105 GLN A N 1
ATOM 836 C CA . GLN A 1 105 ? -10.573 -3.829 -11.810 1.00 94.31 105 GLN A CA 1
ATOM 837 C C . GLN A 1 105 ? -12.085 -3.600 -11.927 1.00 94.31 105 GLN A C 1
ATOM 839 O O . GLN A 1 105 ? -12.900 -4.333 -11.369 1.00 94.31 105 GLN A O 1
ATOM 844 N N . ASN A 1 106 ? -12.466 -2.550 -12.655 1.00 95.25 106 ASN A N 1
ATOM 845 C CA . ASN A 1 106 ? -13.857 -2.106 -12.793 1.00 95.25 106 ASN A CA 1
ATOM 846 C C . ASN A 1 106 ? -14.522 -1.725 -11.462 1.00 95.25 106 ASN A C 1
ATOM 848 O O . ASN A 1 106 ? -15.744 -1.583 -11.404 1.00 95.25 106 ASN A O 1
ATOM 852 N N . ARG A 1 107 ? -13.716 -1.488 -10.413 1.00 97.12 107 ARG A N 1
ATOM 853 C CA . ARG A 1 107 ? -14.171 -1.115 -9.068 1.00 97.12 107 ARG A CA 1
ATOM 854 C C . ARG A 1 107 ? -15.052 -2.185 -8.410 1.00 97.12 107 ARG A C 1
ATOM 856 O O . ARG A 1 107 ? -15.945 -1.856 -7.623 1.00 97.12 107 ARG A O 1
ATOM 863 N N . GLU A 1 108 ? -14.805 -3.451 -8.732 1.00 97.81 108 GLU A N 1
ATOM 864 C CA . GLU A 1 108 ? -15.396 -4.587 -8.028 1.00 97.81 108 GLU A CA 1
ATOM 865 C C . GLU A 1 108 ? -14.692 -4.800 -6.682 1.00 97.81 108 GLU A C 1
ATOM 867 O O . GLU A 1 108 ? -13.486 -4.583 -6.553 1.00 97.81 108 GLU A O 1
ATOM 872 N N . VAL A 1 109 ? -15.448 -5.209 -5.659 1.00 98.69 109 VAL A N 1
ATOM 873 C CA . VAL A 1 109 ? -14.898 -5.452 -4.320 1.00 98.69 109 VAL A CA 1
ATOM 874 C C . VAL A 1 109 ? -15.315 -6.816 -3.803 1.00 98.69 109 VAL A C 1
ATOM 876 O O . VAL A 1 109 ? -16.492 -7.186 -3.857 1.00 98.69 109 VAL A O 1
ATOM 879 N N . LYS A 1 110 ? -14.346 -7.534 -3.232 1.00 98.75 110 LYS A N 1
ATOM 880 C CA . LYS A 1 110 ? -14.560 -8.775 -2.489 1.00 98.75 110 LYS A CA 1
ATOM 881 C C . LYS A 1 110 ? -14.126 -8.613 -1.038 1.00 98.75 110 LYS A C 1
ATOM 883 O O . LYS A 1 110 ? -13.105 -7.993 -0.761 1.00 98.75 110 LYS A O 1
ATOM 888 N N . VAL A 1 111 ? -14.878 -9.219 -0.128 1.00 98.69 111 VAL A N 1
ATOM 889 C CA . VAL A 1 111 ? -14.502 -9.407 1.278 1.00 98.69 111 VAL A CA 1
ATOM 890 C C . VAL A 1 111 ? -14.428 -10.907 1.518 1.00 98.69 111 VAL A C 1
ATOM 892 O O . VAL A 1 111 ? -15.395 -11.625 1.257 1.00 98.69 111 VAL A O 1
ATOM 895 N N . ASP A 1 112 ? -13.258 -11.395 1.923 1.00 97.81 112 ASP A N 1
ATOM 896 C CA . ASP A 1 112 ? -12.974 -12.819 2.137 1.00 97.81 112 ASP A CA 1
ATOM 897 C C . ASP A 1 112 ? -13.367 -13.690 0.926 1.00 97.81 112 ASP A C 1
ATOM 899 O O . ASP A 1 112 ? -13.955 -14.769 1.039 1.00 97.81 112 ASP A O 1
ATOM 903 N N . GLY A 1 113 ? -13.078 -13.174 -0.274 1.00 96.88 113 GLY A N 1
ATOM 904 C CA . GLY A 1 113 ? -13.354 -13.830 -1.554 1.00 96.88 113 GLY A CA 1
ATOM 905 C C . GLY A 1 113 ? -14.803 -13.741 -2.046 1.00 96.88 113 GLY A C 1
ATOM 906 O O . GLY A 1 113 ? -15.092 -14.233 -3.137 1.00 96.88 113 GLY A O 1
ATOM 907 N N . LYS A 1 114 ? -15.714 -13.107 -1.299 1.00 98.25 114 LYS A N 1
ATOM 908 C CA . LYS A 1 114 ? -17.118 -12.919 -1.699 1.00 98.25 114 LYS A CA 1
ATOM 909 C C . LYS A 1 114 ? -17.360 -11.495 -2.177 1.00 98.25 114 LYS A C 1
ATOM 911 O O . LYS A 1 114 ? -17.036 -10.552 -1.461 1.00 98.25 114 LYS A O 1
ATOM 916 N N . SER A 1 115 ? -17.962 -11.340 -3.353 1.00 98.38 115 SER A N 1
ATOM 917 C CA . SER A 1 115 ? -18.334 -10.023 -3.874 1.00 98.38 115 SER A CA 1
ATOM 918 C C . SER A 1 115 ? -19.332 -9.327 -2.949 1.00 98.38 115 SER A C 1
ATOM 920 O O . SER A 1 115 ? -20.270 -9.955 -2.452 1.00 98.38 115 SER A O 1
ATOM 922 N N . VAL A 1 116 ? -19.138 -8.028 -2.738 1.00 98.38 116 VAL A N 1
ATOM 923 C CA . VAL A 1 116 ? -20.011 -7.189 -1.909 1.00 98.38 116 VAL A CA 1
ATOM 924 C C . VAL A 1 116 ? -20.549 -6.010 -2.710 1.00 98.38 116 VAL A C 1
ATOM 926 O O . VAL A 1 116 ? -19.917 -5.535 -3.650 1.00 98.38 116 VAL A O 1
ATOM 929 N N . ILE A 1 117 ? -21.724 -5.522 -2.319 1.00 97.69 117 ILE A N 1
ATOM 930 C CA . ILE A 1 117 ? -22.316 -4.303 -2.877 1.00 97.69 117 ILE A CA 1
ATOM 931 C C . ILE A 1 117 ? -21.883 -3.124 -2.006 1.00 97.69 117 ILE A C 1
ATOM 933 O O . ILE A 1 117 ? -21.930 -3.211 -0.778 1.00 97.69 117 ILE A O 1
ATOM 937 N N . LEU A 1 118 ? -21.456 -2.030 -2.638 1.00 97.88 118 LEU A N 1
ATOM 938 C CA . LEU A 1 118 ? -21.048 -0.810 -1.946 1.00 97.88 118 LEU A CA 1
ATOM 939 C C . LEU A 1 118 ? -22.202 0.207 -1.864 1.00 97.88 118 LEU A C 1
ATOM 941 O O . LEU A 1 118 ? -23.005 0.288 -2.795 1.00 97.88 118 LEU A O 1
ATOM 945 N N . PRO A 1 119 ? -22.254 1.036 -0.806 1.00 98.25 119 PRO A N 1
ATOM 946 C CA . PRO A 1 119 ? -21.342 1.041 0.335 1.00 98.25 119 PRO A CA 1
ATOM 947 C C . PRO A 1 119 ? -21.622 -0.112 1.310 1.00 98.25 119 PRO A C 1
ATOM 949 O O . PRO A 1 119 ? -22.763 -0.532 1.484 1.00 98.25 119 PRO A O 1
ATOM 952 N N . THR A 1 120 ? -20.579 -0.586 1.989 1.00 97.94 120 THR A N 1
ATOM 953 C CA . THR A 1 120 ? -20.702 -1.558 3.083 1.00 97.94 120 THR A CA 1
ATOM 954 C C . THR A 1 120 ? -19.805 -1.174 4.258 1.00 97.94 120 THR A C 1
ATOM 956 O O . THR A 1 120 ? -18.902 -0.344 4.136 1.00 97.94 120 THR A O 1
ATOM 959 N N . THR A 1 121 ? -20.081 -1.728 5.434 1.00 98.25 121 THR A N 1
ATOM 960 C CA . THR A 1 121 ? -19.300 -1.499 6.653 1.00 98.25 121 THR A CA 1
ATOM 961 C C . THR A 1 121 ? -19.089 -2.824 7.371 1.00 98.25 121 THR A C 1
ATOM 963 O O . THR A 1 121 ? -20.047 -3.558 7.605 1.00 98.25 121 THR A O 1
ATOM 966 N N . LEU A 1 122 ? -17.839 -3.122 7.721 1.00 97.81 122 LEU A N 1
ATOM 967 C CA . LEU A 1 122 ? -17.438 -4.330 8.434 1.00 97.81 122 LEU A CA 1
ATOM 968 C C . LEU A 1 122 ? -17.044 -3.963 9.874 1.00 97.81 122 LEU A C 1
ATOM 970 O O . LEU A 1 122 ? -16.265 -3.026 10.066 1.00 97.81 122 LEU A O 1
ATOM 974 N N . PRO A 1 123 ? -17.554 -4.661 10.900 1.00 95.81 123 PRO A N 1
ATOM 975 C CA . PRO A 1 123 ? -17.120 -4.439 12.276 1.00 95.81 123 PRO A CA 1
ATOM 976 C C . PRO A 1 123 ? -15.699 -4.980 12.527 1.00 95.81 123 PRO A C 1
ATOM 978 O O . PRO A 1 123 ? -15.434 -6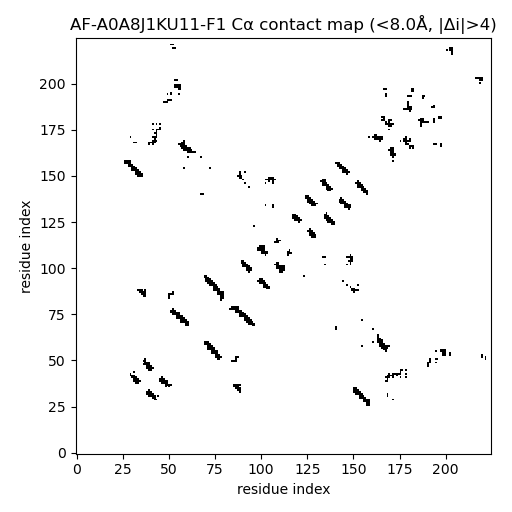.106 12.114 1.00 95.81 123 PRO A O 1
ATOM 981 N N . PRO A 1 124 ? -14.826 -4.276 13.270 1.00 93.75 124 PRO A N 1
ATOM 982 C CA . PRO A 1 124 ? -15.007 -2.927 13.787 1.00 93.75 124 PRO A CA 1
ATOM 983 C C . PRO A 1 124 ? -14.626 -1.866 12.738 1.00 93.75 124 PRO A C 1
ATOM 985 O O . PRO A 1 124 ? -13.491 -1.797 12.285 1.00 93.75 124 PRO A O 1
ATOM 988 N N . GLU A 1 125 ? -15.592 -1.012 12.391 1.00 92.31 125 GLU A N 1
ATOM 989 C CA . GLU A 1 125 ? -15.384 0.295 11.742 1.00 92.31 125 GLU A CA 1
ATOM 990 C C . GLU A 1 125 ? -14.567 0.343 10.433 1.00 92.31 125 GLU A C 1
ATOM 992 O O . GLU A 1 125 ? -13.997 1.384 10.104 1.00 92.31 125 GLU A O 1
ATOM 997 N N . VAL A 1 126 ? -14.570 -0.720 9.624 1.00 98.44 126 VAL A N 1
ATOM 998 C CA . VAL A 1 126 ? -14.035 -0.669 8.254 1.00 98.44 126 VAL A CA 1
ATOM 999 C C . VAL A 1 126 ? -15.145 -0.257 7.298 1.00 98.44 126 VAL A C 1
ATOM 1001 O O . VAL A 1 126 ? -16.122 -0.984 7.123 1.00 98.44 126 VAL A O 1
ATOM 1004 N N . LYS A 1 127 ? -15.018 0.903 6.657 1.00 98.62 127 LYS A N 1
ATOM 1005 C CA . LYS A 1 127 ? -15.990 1.393 5.671 1.00 98.62 127 LYS A CA 1
ATOM 1006 C C . LYS A 1 127 ? -15.453 1.182 4.270 1.00 98.62 127 LYS A C 1
ATOM 1008 O O . LYS A 1 127 ? -14.319 1.547 3.980 1.00 98.62 127 LYS A O 1
ATOM 1013 N N . ILE A 1 128 ? -16.292 0.644 3.393 1.00 98.75 128 ILE A N 1
ATOM 1014 C CA . ILE A 1 128 ? -15.962 0.443 1.986 1.00 98.75 128 ILE A CA 1
ATOM 1015 C C . ILE A 1 128 ? -16.997 1.177 1.139 1.00 98.75 128 ILE A C 1
ATOM 1017 O O . ILE A 1 128 ? -18.198 0.934 1.262 1.00 98.75 128 ILE A O 1
ATOM 1021 N N . SER A 1 129 ? -16.555 2.111 0.301 1.00 98.50 129 SER A N 1
ATOM 1022 C CA . SER A 1 129 ? -17.453 2.990 -0.461 1.00 98.50 129 SER A CA 1
ATOM 1023 C C . SER A 1 129 ? -16.812 3.508 -1.747 1.00 98.50 129 SER A C 1
ATOM 1025 O O . SER A 1 129 ? -15.610 3.356 -1.954 1.00 98.50 129 SER A O 1
ATOM 1027 N N . TYR A 1 130 ? -17.612 4.129 -2.613 1.00 98.12 130 TYR A N 1
ATOM 1028 C CA . TYR A 1 130 ? -17.095 4.891 -3.749 1.00 98.12 130 TYR A CA 1
ATOM 1029 C C . TYR A 1 130 ? -16.688 6.302 -3.313 1.00 98.12 130 TYR A C 1
ATOM 1031 O O . TYR A 1 130 ? -17.411 6.961 -2.567 1.00 98.12 130 TYR A O 1
ATOM 1039 N N . SER A 1 131 ? -15.554 6.782 -3.820 1.00 95.88 131 SER A N 1
ATOM 1040 C CA . SER A 1 131 ? -15.067 8.151 -3.646 1.00 95.88 131 SER A CA 1
ATOM 1041 C C . SER A 1 131 ? -14.564 8.687 -4.986 1.00 95.88 131 SER A C 1
ATOM 1043 O O . SER A 1 131 ? -13.471 8.349 -5.451 1.00 95.88 131 SER A O 1
ATOM 1045 N N . GLY A 1 132 ? -15.401 9.485 -5.656 1.00 93.81 132 GLY A N 1
ATOM 1046 C CA . GLY A 1 132 ? -15.155 9.908 -7.035 1.00 93.81 132 GLY A CA 1
ATOM 1047 C C . GLY A 1 132 ? -14.992 8.699 -7.963 1.00 93.81 132 GLY A C 1
ATOM 1048 O O . GLY A 1 132 ? -15.874 7.847 -8.038 1.00 93.81 132 GLY A O 1
ATOM 1049 N N . HIS A 1 133 ? -13.847 8.610 -8.641 1.00 93.81 133 HIS A N 1
ATOM 1050 C CA . HIS A 1 133 ? -13.498 7.485 -9.518 1.00 93.81 133 HIS A CA 1
ATOM 1051 C C . HIS A 1 133 ? -12.860 6.289 -8.797 1.00 93.81 133 HIS A C 1
ATOM 1053 O O . HIS A 1 133 ? -12.478 5.335 -9.462 1.00 93.81 133 HIS A O 1
ATOM 1059 N N . HIS A 1 134 ? -12.752 6.314 -7.467 1.00 97.56 134 HIS A N 1
ATOM 1060 C CA . HIS A 1 134 ? -12.083 5.269 -6.694 1.00 97.56 134 HIS A CA 1
ATOM 1061 C C . HIS A 1 134 ? -13.077 4.450 -5.869 1.00 97.56 134 HIS A C 1
ATOM 1063 O O . HIS A 1 134 ? -14.112 4.955 -5.427 1.00 97.56 134 HIS A O 1
ATOM 1069 N N . VAL A 1 135 ? -12.730 3.193 -5.606 1.00 98.38 135 VAL A N 1
ATOM 1070 C CA . VAL A 1 135 ? -13.187 2.480 -4.408 1.00 98.38 135 VAL A CA 1
ATOM 1071 C C . VAL A 1 135 ? -12.254 2.808 -3.257 1.00 98.38 135 VAL A C 1
ATOM 1073 O O . VAL A 1 135 ? -11.050 2.968 -3.445 1.00 98.38 135 VAL A O 1
ATOM 1076 N N . MET A 1 136 ? -12.835 2.947 -2.074 1.00 98.69 136 MET A N 1
ATOM 1077 C CA . MET A 1 136 ? -12.169 3.419 -0.875 1.00 98.69 136 MET A CA 1
ATOM 1078 C C . MET A 1 136 ? -12.438 2.464 0.277 1.00 98.69 136 MET A C 1
ATOM 1080 O O . MET A 1 136 ? -13.603 2.254 0.619 1.00 98.69 136 MET A O 1
ATOM 1084 N N . VAL A 1 137 ? -11.378 1.987 0.925 1.00 98.88 137 VAL A N 1
ATOM 1085 C CA . VAL A 1 137 ? -11.430 1.372 2.257 1.00 98.88 137 VAL A CA 1
ATOM 1086 C C . VAL A 1 137 ? -10.945 2.403 3.268 1.00 98.88 137 VAL A C 1
ATOM 1088 O O . VAL A 1 137 ? -9.836 2.902 3.112 1.00 98.88 137 VAL A O 1
ATOM 1091 N N . THR A 1 138 ? -11.736 2.726 4.292 1.00 98.50 138 THR A N 1
ATOM 1092 C CA . THR A 1 138 ? -11.303 3.583 5.408 1.00 98.50 138 THR A CA 1
ATOM 1093 C C . THR A 1 138 ? -11.513 2.921 6.761 1.00 98.50 138 THR A C 1
ATOM 1095 O O . THR A 1 138 ? -12.442 2.133 6.946 1.00 98.50 138 THR A O 1
ATOM 1098 N N . THR A 1 139 ? -10.658 3.274 7.718 1.00 98.00 139 THR A N 1
ATOM 1099 C CA . THR A 1 139 ? -10.736 2.827 9.114 1.00 98.00 139 THR A CA 1
ATOM 1100 C C . THR A 1 139 ? -10.703 4.020 10.069 1.00 98.00 139 THR A C 1
ATOM 1102 O O . THR A 1 139 ? -10.257 5.113 9.709 1.00 98.00 139 THR A O 1
ATOM 1105 N N . SER A 1 140 ? -11.159 3.833 11.309 1.00 94.62 140 SER A N 1
ATOM 1106 C CA . SER A 1 140 ? -11.118 4.886 12.334 1.00 94.62 140 SER A CA 1
ATOM 1107 C C . SER A 1 140 ? -9.711 5.211 12.836 1.00 94.62 140 SER A C 1
ATOM 1109 O O . SER A 1 140 ? -9.479 6.322 13.309 1.00 94.62 140 SER A O 1
ATOM 1111 N N . PHE A 1 141 ? -8.754 4.292 12.676 1.00 94.69 141 PHE A N 1
ATOM 1112 C CA . PHE A 1 141 ? -7.348 4.521 13.025 1.00 94.69 141 PHE A CA 1
ATOM 1113 C C . PHE A 1 141 ? -6.555 5.272 11.940 1.00 94.69 141 PHE A C 1
ATOM 1115 O O . PHE A 1 141 ? -5.362 5.507 12.115 1.00 94.69 141 PHE A O 1
ATOM 1122 N N . GLY A 1 142 ? -7.199 5.663 10.834 1.00 96.00 142 GLY A N 1
ATOM 1123 C CA . GLY A 1 142 ? -6.609 6.547 9.827 1.00 96.00 142 GLY A CA 1
ATOM 1124 C C . GLY A 1 142 ? -6.035 5.871 8.585 1.00 96.00 142 GLY A C 1
ATOM 1125 O O . GLY A 1 142 ? -5.476 6.574 7.745 1.00 96.00 142 GLY A O 1
ATOM 1126 N N . LEU A 1 143 ? -6.189 4.552 8.420 1.00 98.31 143 LEU A N 1
ATOM 1127 C CA . LEU A 1 143 ? -5.877 3.896 7.148 1.00 98.31 143 LEU A CA 1
ATOM 1128 C C . LEU A 1 143 ? -6.941 4.265 6.114 1.00 98.31 143 LEU A C 1
ATOM 1130 O O . LEU A 1 143 ? -8.139 4.105 6.356 1.00 98.31 143 LEU A O 1
ATOM 1134 N N . SER A 1 144 ? -6.502 4.749 4.953 1.00 98.44 144 SER A N 1
ATOM 1135 C CA . SER A 1 144 ? -7.349 4.892 3.767 1.00 98.44 144 SER A CA 1
ATOM 1136 C C . SER A 1 144 ? -6.653 4.303 2.546 1.00 98.44 144 SER A C 1
ATOM 1138 O O . SER A 1 144 ? -5.544 4.717 2.216 1.00 98.44 144 SER A O 1
ATOM 1140 N N . VAL A 1 145 ? -7.303 3.363 1.865 1.00 98.81 145 VAL A N 1
ATOM 1141 C CA . VAL A 1 145 ? -6.785 2.732 0.645 1.00 98.81 145 VAL A CA 1
ATOM 1142 C C . VAL A 1 145 ? -7.728 3.023 -0.510 1.00 98.81 145 VAL A C 1
ATOM 1144 O O . VAL A 1 145 ? -8.915 2.701 -0.442 1.00 98.81 145 VAL A O 1
ATOM 1147 N N . LEU A 1 146 ? -7.191 3.633 -1.563 1.00 98.62 146 LEU A N 1
ATOM 1148 C CA . LEU A 1 146 ? -7.902 3.987 -2.783 1.00 98.62 146 LEU A CA 1
ATOM 1149 C C . LEU A 1 146 ? -7.436 3.106 -3.928 1.00 98.62 146 LEU A C 1
ATOM 1151 O O . LEU A 1 146 ? -6.234 2.919 -4.104 1.00 98.62 146 LEU A O 1
ATOM 1155 N N . PHE A 1 147 ? -8.373 2.663 -4.757 1.00 98.44 147 PHE A N 1
ATOM 1156 C CA . PHE A 1 147 ? -8.068 2.081 -6.059 1.00 98.44 147 PHE A CA 1
ATOM 1157 C C . PHE A 1 147 ? -9.054 2.603 -7.103 1.00 98.44 147 PHE A C 1
ATOM 1159 O O . PHE A 1 147 ? -10.261 2.613 -6.866 1.00 98.44 147 PHE A O 1
ATOM 1166 N N . ASP A 1 148 ? -8.563 3.061 -8.252 1.00 97.25 148 ASP A N 1
ATOM 1167 C CA . ASP A 1 148 ? -9.406 3.603 -9.331 1.00 97.25 148 ASP A CA 1
ATOM 1168 C C . ASP A 1 148 ? -10.176 2.516 -10.110 1.00 97.25 148 ASP A C 1
ATOM 1170 O O . ASP A 1 148 ? -11.075 2.814 -10.902 1.00 97.25 148 ASP A O 1
ATOM 1174 N N . GLY A 1 149 ? -9.864 1.240 -9.858 1.00 95.44 149 GLY A N 1
ATOM 1175 C CA . GLY A 1 149 ? -10.390 0.113 -10.626 1.00 95.44 149 GLY A CA 1
ATOM 1176 C C . GLY A 1 149 ? -9.695 -0.056 -11.977 1.00 95.44 149 GLY A C 1
ATOM 1177 O O . GLY A 1 149 ? -10.214 -0.775 -12.830 1.00 95.44 149 GLY A O 1
ATOM 1178 N N . ASN A 1 150 ? -8.565 0.617 -12.182 1.00 93.38 150 ASN A N 1
ATOM 1179 C CA . ASN A 1 150 ? -7.737 0.516 -13.367 1.00 93.38 150 ASN A CA 1
ATOM 1180 C C . ASN A 1 150 ? -6.296 0.195 -12.955 1.00 93.38 150 ASN A C 1
ATOM 1182 O O . ASN A 1 150 ? -5.973 -0.985 -12.841 1.00 93.38 150 ASN A O 1
ATOM 1186 N N . HIS A 1 151 ? -5.450 1.202 -12.709 1.00 92.88 151 HIS A N 1
ATOM 1187 C CA . HIS A 1 151 ? -4.003 1.024 -12.499 1.00 92.88 151 HIS A CA 1
ATOM 1188 C C . HIS A 1 151 ? -3.419 1.905 -11.390 1.00 92.88 151 HIS A C 1
ATOM 1190 O O . HIS A 1 151 ? -2.199 1.935 -11.223 1.00 92.88 151 HIS A O 1
ATOM 1196 N N . ARG A 1 152 ? -4.253 2.646 -10.650 1.00 96.19 152 ARG A N 1
ATOM 1197 C CA . ARG A 1 152 ? -3.790 3.603 -9.646 1.00 96.19 152 ARG A CA 1
ATOM 1198 C C . ARG A 1 152 ? -4.282 3.230 -8.255 1.00 96.19 152 ARG A C 1
ATOM 1200 O O . ARG A 1 152 ? -5.480 3.273 -7.976 1.00 96.19 152 ARG A O 1
ATOM 1207 N N . ALA A 1 153 ? -3.331 2.948 -7.370 1.00 98.12 153 ALA A N 1
ATOM 1208 C CA . ALA A 1 153 ? -3.548 2.719 -5.949 1.00 98.12 153 ALA A CA 1
ATOM 1209 C C . ALA A 1 153 ? -2.952 3.857 -5.104 1.00 98.12 153 ALA A C 1
ATOM 1211 O O . ALA A 1 153 ? -1.952 4.476 -5.475 1.00 98.12 153 ALA A O 1
ATOM 1212 N N . GLU A 1 154 ? -3.564 4.146 -3.960 1.00 98.50 154 GLU A N 1
ATOM 1213 C CA . GLU A 1 154 ? -3.058 5.120 -2.989 1.00 98.50 154 GLU A CA 1
ATOM 1214 C C . GLU A 1 154 ? -3.314 4.627 -1.571 1.00 98.50 154 GLU A C 1
ATOM 1216 O O . GLU A 1 154 ? -4.426 4.213 -1.245 1.00 98.50 154 GLU A O 1
ATOM 1221 N N . VAL A 1 155 ? -2.283 4.683 -0.733 1.00 98.81 155 VAL A N 1
ATOM 1222 C CA . VAL A 1 155 ? -2.347 4.346 0.690 1.00 98.81 155 VAL A CA 1
ATOM 1223 C C . VAL A 1 155 ? -2.122 5.622 1.481 1.00 98.81 155 VAL A C 1
ATOM 1225 O O . VAL A 1 155 ? -1.114 6.300 1.288 1.00 98.81 155 VAL A O 1
ATOM 1228 N N . LYS A 1 156 ? -3.047 5.947 2.383 1.00 98.62 156 LYS A N 1
ATOM 1229 C CA . LYS A 1 156 ? -2.916 7.040 3.349 1.00 98.62 156 LYS A CA 1
ATOM 1230 C C . LYS A 1 156 ? -2.929 6.502 4.761 1.00 98.62 156 LYS A C 1
ATOM 1232 O O . LYS A 1 156 ? -3.686 5.580 5.065 1.00 98.62 156 LYS A O 1
ATOM 1237 N N . LEU A 1 157 ? -2.128 7.134 5.606 1.00 97.69 157 LEU A N 1
ATOM 1238 C CA . LEU A 1 157 ? -2.008 6.827 7.024 1.00 97.69 157 LEU A CA 1
ATOM 1239 C C . LEU A 1 157 ? -1.852 8.118 7.817 1.00 97.69 157 LEU A C 1
ATOM 1241 O O . LEU A 1 157 ? -1.259 9.082 7.328 1.00 97.69 157 LEU A O 1
ATOM 1245 N N . TYR A 1 158 ? -2.356 8.127 9.048 1.00 96.62 158 TYR A N 1
ATOM 1246 C CA . TYR A 1 158 ? -2.013 9.172 10.008 1.00 96.62 158 TYR A CA 1
ATOM 1247 C C . TYR A 1 158 ? -0.560 9.044 10.469 1.00 96.62 158 TYR A C 1
ATOM 1249 O O . TYR A 1 158 ? -0.008 7.946 10.535 1.00 96.62 158 TYR A O 1
ATOM 1257 N N . ASP A 1 159 ? 0.040 10.181 10.809 1.00 94.56 159 ASP A N 1
ATOM 1258 C CA . ASP A 1 159 ? 1.408 10.328 11.323 1.00 94.56 159 ASP A CA 1
ATOM 1259 C C . ASP A 1 159 ? 1.711 9.501 12.579 1.00 94.56 159 ASP A C 1
ATOM 1261 O O . ASP A 1 159 ? 2.870 9.217 12.861 1.00 94.56 159 ASP A O 1
ATOM 1265 N N . THR A 1 160 ? 0.689 9.021 13.289 1.00 94.44 160 THR A N 1
ATOM 1266 C CA . THR A 1 160 ? 0.834 8.042 14.373 1.00 94.44 160 THR A CA 1
ATOM 1267 C C . THR A 1 160 ? 1.509 6.741 13.925 1.00 94.44 160 THR A C 1
ATOM 1269 O O . THR A 1 160 ? 2.016 6.012 14.769 1.00 94.44 160 THR A O 1
ATOM 1272 N N . TYR A 1 161 ? 1.521 6.444 12.620 1.00 96.75 161 TYR A N 1
ATOM 1273 C CA . TYR A 1 161 ? 2.223 5.303 12.018 1.00 96.75 161 TYR A CA 1
ATOM 1274 C C . TYR A 1 161 ? 3.643 5.637 11.522 1.00 96.75 161 TYR A C 1
ATOM 1276 O O . TYR A 1 161 ? 4.317 4.764 10.971 1.00 96.75 161 TYR A O 1
ATOM 1284 N N . SER A 1 162 ? 4.111 6.876 11.703 1.00 95.75 162 SER A N 1
ATOM 1285 C CA . SER A 1 162 ? 5.452 7.304 11.297 1.00 95.75 162 SER A CA 1
ATOM 1286 C C . SER A 1 162 ? 6.530 6.451 11.964 1.00 95.75 162 SER A C 1
ATOM 1288 O O . SER A 1 162 ? 6.497 6.236 13.177 1.00 95.75 162 SER A O 1
ATOM 1290 N N . ASN A 1 163 ? 7.481 5.945 11.171 1.00 95.75 163 ASN A N 1
ATOM 1291 C CA . ASN A 1 163 ? 8.546 5.039 11.612 1.00 95.75 163 ASN A CA 1
ATOM 1292 C C . ASN A 1 163 ? 8.045 3.696 12.200 1.00 95.75 163 ASN A C 1
ATOM 1294 O O . ASN A 1 163 ? 8.809 2.975 12.839 1.00 95.75 163 ASN A O 1
ATOM 1298 N N . GLN A 1 164 ? 6.765 3.352 12.018 1.00 96.94 164 GLN A N 1
ATOM 1299 C CA . GLN A 1 164 ? 6.171 2.089 12.488 1.00 96.94 164 GLN A CA 1
ATOM 1300 C C . GLN A 1 164 ? 5.837 1.133 11.336 1.00 96.94 164 GLN A C 1
ATOM 1302 O O . GLN A 1 164 ? 5.650 -0.070 11.551 1.00 96.94 164 GLN A O 1
ATOM 1307 N N . VAL A 1 165 ? 5.772 1.657 10.113 1.00 97.88 165 VAL A N 1
ATOM 1308 C CA . VAL A 1 165 ? 5.430 0.910 8.902 1.00 97.88 165 VAL A CA 1
ATOM 1309 C C . VAL A 1 165 ? 6.664 0.576 8.078 1.00 97.88 165 VAL A C 1
ATOM 1311 O O . VAL A 1 165 ? 7.723 1.173 8.245 1.00 97.88 165 VAL A O 1
ATOM 1314 N N . CYS A 1 166 ? 6.528 -0.403 7.195 1.00 98.12 166 CYS A N 1
ATOM 1315 C CA . CYS A 1 166 ? 7.523 -0.720 6.180 1.00 98.12 166 CYS A CA 1
ATOM 1316 C C . CYS A 1 166 ? 6.859 -1.360 4.949 1.00 98.12 166 CYS A C 1
ATOM 1318 O O . CYS A 1 166 ? 5.679 -1.726 4.986 1.00 98.12 166 CYS A O 1
ATOM 1320 N N . GLY A 1 167 ? 7.603 -1.472 3.849 1.00 98.19 167 GLY A N 1
ATOM 1321 C CA . GLY A 1 167 ? 7.119 -1.924 2.543 1.00 98.19 167 GLY A CA 1
ATOM 1322 C C . GLY A 1 167 ? 7.671 -1.043 1.423 1.00 98.19 167 GLY A C 1
ATOM 1323 O O . GLY A 1 167 ? 8.504 -0.173 1.670 1.00 98.19 167 GLY A O 1
ATOM 1324 N N . LEU A 1 168 ? 7.165 -1.210 0.199 1.00 98.12 168 LEU A N 1
ATOM 1325 C CA . LEU A 1 168 ? 7.551 -0.357 -0.938 1.00 98.12 168 LEU A CA 1
ATOM 1326 C C . LEU A 1 168 ? 7.199 1.128 -0.751 1.00 98.12 168 LEU A C 1
ATOM 1328 O O . LEU A 1 168 ? 7.763 1.987 -1.417 1.00 98.12 168 LEU A O 1
ATOM 1332 N N . CYS A 1 169 ? 6.282 1.449 0.157 1.00 98.38 169 CYS A N 1
ATOM 1333 C CA . CYS A 1 169 ? 5.937 2.821 0.508 1.00 98.38 169 CYS A CA 1
ATOM 1334 C C . CYS A 1 169 ? 6.913 3.484 1.494 1.00 98.38 169 CYS A C 1
ATOM 1336 O O . CYS A 1 169 ? 6.655 4.626 1.881 1.00 98.38 169 CYS A O 1
ATOM 1338 N N . GLY A 1 170 ? 7.990 2.802 1.899 1.00 98.19 170 GLY A N 1
ATOM 1339 C CA . GLY A 1 170 ? 8.962 3.328 2.854 1.00 98.19 170 GLY A CA 1
ATOM 1340 C C . GLY A 1 170 ? 8.518 3.208 4.313 1.00 98.19 170 GLY A C 1
ATOM 1341 O O . GLY A 1 170 ? 7.554 2.499 4.631 1.00 98.19 170 GLY A O 1
ATOM 1342 N N . ASN A 1 171 ? 9.231 3.892 5.211 1.00 97.75 171 ASN A N 1
ATOM 1343 C CA . ASN A 1 171 ? 8.996 3.830 6.662 1.00 97.75 171 ASN A CA 1
ATOM 1344 C C . ASN A 1 171 ? 8.209 5.034 7.226 1.00 97.75 171 ASN A C 1
ATOM 1346 O O . ASN A 1 171 ? 7.842 5.030 8.406 1.00 97.75 171 ASN A O 1
ATOM 1350 N N . PHE A 1 172 ? 7.906 6.028 6.381 1.00 97.88 172 PHE A N 1
ATOM 1351 C CA . PHE A 1 172 ? 7.113 7.214 6.710 1.00 97.88 172 PHE A CA 1
ATOM 1352 C C . PHE A 1 172 ? 7.712 8.055 7.851 1.00 97.88 172 PHE A C 1
ATOM 1354 O O . PHE A 1 172 ? 6.995 8.487 8.755 1.00 97.88 172 PHE A O 1
ATOM 1361 N N . ASN A 1 173 ? 9.027 8.257 7.871 1.00 97.12 173 ASN A N 1
ATOM 1362 C CA . ASN A 1 173 ? 9.725 9.031 8.905 1.00 97.12 173 ASN A CA 1
ATOM 1363 C C . ASN A 1 173 ? 10.104 10.460 8.448 1.00 97.12 173 ASN A C 1
ATOM 1365 O O . ASN A 1 173 ? 10.676 11.225 9.227 1.00 97.12 173 ASN A O 1
ATOM 1369 N N . GLY A 1 174 ? 9.770 10.829 7.208 1.00 97.69 174 GLY A N 1
ATOM 1370 C CA . GLY A 1 174 ? 10.117 12.102 6.578 1.00 97.69 174 GLY A CA 1
ATOM 1371 C C . GLY A 1 174 ? 11.482 12.125 5.879 1.00 97.69 174 GLY A C 1
ATOM 1372 O O . GLY A 1 174 ? 11.916 13.203 5.469 1.00 97.69 174 GLY A O 1
ATOM 1373 N N . ASN A 1 175 ? 12.166 10.985 5.742 1.00 98.06 175 ASN A N 1
ATOM 1374 C CA . ASN A 1 175 ? 13.497 10.867 5.151 1.00 98.06 175 ASN A CA 1
ATOM 1375 C C . ASN A 1 175 ? 13.496 9.941 3.926 1.00 98.06 175 ASN A C 1
ATOM 1377 O O . ASN A 1 175 ? 13.784 8.754 4.016 1.00 98.06 175 ASN A O 1
ATOM 1381 N N . GLU A 1 176 ? 13.335 10.517 2.735 1.00 97.56 176 GLU A N 1
ATOM 1382 C CA . GLU A 1 176 ? 13.335 9.750 1.480 1.00 97.56 176 GLU A CA 1
ATOM 1383 C C . GLU A 1 176 ? 14.604 8.910 1.220 1.00 97.56 176 GLU A C 1
ATOM 1385 O O . GLU A 1 176 ? 14.593 8.004 0.384 1.00 97.56 176 GLU A O 1
ATOM 1390 N N . THR A 1 177 ? 15.725 9.207 1.891 1.00 97.81 177 THR A N 1
ATOM 1391 C CA . THR A 1 177 ? 17.006 8.522 1.650 1.00 97.81 177 THR A CA 1
ATOM 1392 C C . THR A 1 177 ? 17.066 7.119 2.254 1.00 97.81 177 THR A C 1
ATOM 1394 O O . THR A 1 177 ? 17.926 6.332 1.853 1.00 97.81 177 THR A O 1
ATOM 1397 N N . ASP A 1 178 ? 16.154 6.791 3.174 1.00 97.44 178 ASP A N 1
ATOM 1398 C CA . ASP A 1 178 ? 16.058 5.480 3.821 1.00 97.44 178 ASP A CA 1
ATOM 1399 C C . ASP A 1 178 ? 14.797 4.684 3.429 1.00 97.44 178 ASP A C 1
ATOM 1401 O O . ASP A 1 178 ? 14.544 3.612 3.968 1.00 97.44 178 ASP A O 1
ATOM 1405 N N . ASP A 1 179 ? 14.057 5.118 2.406 1.00 98.19 179 ASP A N 1
ATOM 1406 C CA . ASP A 1 179 ? 12.836 4.431 1.956 1.00 98.19 179 ASP A CA 1
ATOM 1407 C C . ASP A 1 179 ? 13.083 3.084 1.255 1.00 98.19 179 ASP A C 1
ATOM 1409 O O . ASP A 1 179 ? 12.146 2.331 0.997 1.00 98.19 179 ASP A O 1
ATOM 1413 N N . PHE A 1 180 ? 14.339 2.756 0.937 1.00 98.25 180 PHE A N 1
ATOM 1414 C CA . PHE A 1 180 ? 14.719 1.504 0.268 1.00 98.25 180 PHE A CA 1
ATOM 1415 C C . PHE A 1 180 ? 15.107 0.403 1.268 1.00 98.25 180 PHE A C 1
ATOM 1417 O O . PHE A 1 180 ? 15.925 -0.467 0.972 1.00 98.25 180 PHE A O 1
ATOM 1424 N N . LEU A 1 181 ? 14.552 0.435 2.480 1.00 98.12 181 LEU A N 1
ATOM 1425 C CA . LEU A 1 181 ? 14.758 -0.624 3.464 1.00 98.12 181 LEU A CA 1
ATOM 1426 C C . LEU A 1 181 ? 14.029 -1.905 3.038 1.00 98.12 181 LEU A C 1
ATOM 1428 O O . LEU A 1 181 ? 12.825 -1.906 2.773 1.00 98.12 181 LEU A O 1
ATOM 1432 N N . ASN A 1 182 ? 14.758 -3.015 3.019 1.00 97.06 182 ASN A N 1
ATOM 1433 C CA . ASN A 1 182 ? 14.214 -4.354 2.820 1.00 97.06 182 ASN A CA 1
ATOM 1434 C C . ASN A 1 182 ? 13.591 -4.910 4.124 1.00 97.06 182 ASN A C 1
ATOM 1436 O O . ASN A 1 182 ? 13.733 -4.302 5.192 1.00 97.06 182 ASN A O 1
ATOM 1440 N N . PRO A 1 183 ? 12.947 -6.095 4.108 1.00 95.94 183 PRO A N 1
ATOM 1441 C CA . PRO A 1 183 ? 12.339 -6.676 5.311 1.00 95.94 183 PRO A CA 1
ATOM 1442 C C . PRO A 1 183 ? 13.302 -6.946 6.475 1.00 95.94 183 PRO A C 1
ATOM 1444 O O . PRO A 1 183 ? 12.855 -7.100 7.609 1.00 95.94 183 PRO A O 1
ATOM 1447 N N . SER A 1 184 ? 14.610 -7.024 6.211 1.00 94.94 184 SER A N 1
ATOM 1448 C CA . SER A 1 184 ? 15.647 -7.193 7.237 1.00 94.94 184 SER A CA 1
ATOM 1449 C C . SER A 1 184 ? 16.159 -5.866 7.815 1.00 94.94 184 SER A C 1
ATOM 1451 O O . SER A 1 184 ? 16.992 -5.878 8.720 1.00 94.94 184 SER A O 1
ATOM 1453 N N . GLY A 1 185 ? 15.667 -4.729 7.311 1.00 94.94 185 GLY A N 1
ATOM 1454 C CA . GLY A 1 185 ? 16.108 -3.389 7.697 1.00 94.94 185 GLY A CA 1
ATOM 1455 C C . GLY A 1 185 ? 17.428 -2.961 7.052 1.00 94.94 185 GLY A C 1
ATOM 1456 O O . GLY A 1 185 ? 18.087 -2.058 7.561 1.00 94.94 185 GLY A O 1
ATOM 1457 N N . GLN A 1 186 ? 17.843 -3.609 5.962 1.00 97.44 186 GLN A N 1
ATOM 1458 C CA . GLN A 1 186 ? 19.016 -3.211 5.182 1.00 97.44 186 GLN A CA 1
ATOM 1459 C C . GLN A 1 186 ? 18.586 -2.354 3.993 1.00 97.44 186 GLN A C 1
ATOM 1461 O O . GLN A 1 186 ? 17.546 -2.609 3.392 1.00 97.44 186 GLN A O 1
ATOM 1466 N N . LEU A 1 187 ? 19.387 -1.340 3.667 1.00 98.06 187 LEU A N 1
ATOM 1467 C CA . LEU A 1 187 ? 19.112 -0.436 2.555 1.00 98.06 187 LEU A CA 1
ATOM 1468 C C . LEU A 1 187 ? 19.530 -1.079 1.227 1.00 98.06 187 LEU A C 1
ATOM 1470 O O . LEU A 1 187 ? 20.710 -1.389 1.036 1.00 98.06 187 LEU A O 1
ATOM 1474 N N . GLU A 1 188 ? 18.578 -1.234 0.312 1.00 98.00 188 GLU A N 1
ATOM 1475 C CA . GLU A 1 188 ? 18.836 -1.695 -1.050 1.00 98.00 188 GLU A CA 1
ATOM 1476 C C . GLU A 1 188 ? 19.380 -0.569 -1.928 1.00 98.00 188 GLU A C 1
ATOM 1478 O O . GLU A 1 188 ? 19.107 0.618 -1.725 1.00 98.00 188 GLU A O 1
ATOM 1483 N N . LYS A 1 189 ? 20.188 -0.946 -2.921 1.00 95.00 189 LYS A N 1
ATOM 1484 C CA . LYS A 1 189 ? 20.879 0.016 -3.793 1.00 95.00 189 LYS A CA 1
ATOM 1485 C C . LYS A 1 189 ? 20.014 0.502 -4.942 1.00 95.00 189 LYS A C 1
ATOM 1487 O O . LYS A 1 189 ? 20.251 1.596 -5.456 1.00 95.00 189 LYS A O 1
ATOM 1492 N N . ASP A 1 190 ? 19.046 -0.307 -5.352 1.00 94.38 190 ASP A N 1
ATOM 1493 C CA . ASP A 1 190 ? 18.204 -0.025 -6.498 1.00 94.38 190 ASP A CA 1
ATOM 1494 C C . ASP A 1 190 ? 16.758 -0.516 -6.301 1.00 94.38 190 ASP A C 1
ATOM 1496 O O . ASP A 1 190 ? 16.477 -1.329 -5.414 1.00 94.38 190 ASP A O 1
ATOM 1500 N N . PRO A 1 191 ? 15.816 0.005 -7.109 1.00 95.12 191 PRO A N 1
ATOM 1501 C CA . PRO A 1 191 ? 14.401 -0.327 -6.984 1.00 95.12 191 PRO A CA 1
ATOM 1502 C C . PRO A 1 191 ? 14.058 -1.790 -7.281 1.00 95.12 191 PRO A C 1
ATOM 1504 O O . PRO A 1 191 ? 13.015 -2.264 -6.832 1.00 95.12 191 PRO A O 1
ATOM 1507 N N . VAL A 1 192 ? 14.881 -2.498 -8.062 1.00 93.81 192 VAL A N 1
ATOM 1508 C CA . VAL A 1 192 ? 14.618 -3.892 -8.443 1.00 93.81 192 VAL A CA 1
ATOM 1509 C C . VAL A 1 192 ? 14.893 -4.801 -7.256 1.00 93.81 192 VAL A C 1
ATOM 1511 O O . VAL A 1 192 ? 14.029 -5.605 -6.900 1.00 93.81 192 VAL A O 1
ATOM 1514 N N . ASP A 1 193 ? 16.040 -4.627 -6.604 1.00 95.12 193 ASP A N 1
ATOM 1515 C CA . ASP A 1 193 ? 16.384 -5.355 -5.381 1.00 95.12 193 ASP A CA 1
ATOM 1516 C C . ASP A 1 193 ? 15.381 -5.047 -4.257 1.00 95.12 193 ASP A C 1
ATOM 1518 O O . ASP A 1 193 ? 14.857 -5.968 -3.619 1.00 95.12 193 ASP A O 1
ATOM 1522 N N . LEU A 1 194 ? 14.994 -3.772 -4.102 1.00 96.81 194 LEU A N 1
ATOM 1523 C CA . LEU A 1 194 ? 13.925 -3.373 -3.182 1.00 96.81 194 LEU A CA 1
ATOM 1524 C C . LEU A 1 194 ? 12.611 -4.098 -3.490 1.00 96.81 194 LEU A C 1
ATOM 1526 O O . LEU A 1 194 ? 12.034 -4.744 -2.613 1.00 96.81 194 LEU A O 1
ATOM 1530 N N . GLY A 1 195 ? 12.144 -4.006 -4.734 1.00 94.12 195 GLY A N 1
ATOM 1531 C CA . GLY A 1 195 ? 10.916 -4.627 -5.212 1.00 94.12 195 GLY A CA 1
ATOM 1532 C C . GLY A 1 195 ? 10.866 -6.131 -4.954 1.00 94.12 195 GLY A C 1
ATOM 1533 O O . GLY A 1 195 ? 9.878 -6.650 -4.429 1.00 94.12 195 GLY A O 1
ATOM 1534 N N . ASN A 1 196 ? 11.958 -6.826 -5.264 1.00 93.38 196 ASN A N 1
ATOM 1535 C CA . ASN A 1 196 ? 12.097 -8.263 -5.051 1.00 93.38 196 ASN A CA 1
ATOM 1536 C C . ASN A 1 196 ? 12.083 -8.644 -3.572 1.00 93.38 196 ASN A C 1
ATOM 1538 O O . ASN A 1 196 ? 11.471 -9.649 -3.206 1.00 93.38 196 ASN A O 1
ATOM 1542 N N . SER A 1 197 ? 12.687 -7.825 -2.712 1.00 95.44 197 SER A N 1
ATOM 1543 C CA . SER A 1 197 ? 12.689 -8.071 -1.269 1.00 95.44 197 SER A CA 1
ATOM 1544 C C . SER A 1 197 ? 11.289 -7.993 -0.636 1.00 95.44 197 SER A C 1
ATOM 1546 O O . SER A 1 197 ? 11.034 -8.658 0.366 1.00 95.44 197 SER A O 1
ATOM 1548 N N . TRP A 1 198 ? 10.361 -7.243 -1.243 1.00 96.25 198 TRP A N 1
ATOM 1549 C CA . TRP A 1 198 ? 8.984 -7.048 -0.765 1.00 96.25 198 TRP A CA 1
ATOM 1550 C C . TRP A 1 198 ? 7.937 -7.927 -1.470 1.00 96.25 198 TRP A C 1
ATOM 1552 O O . TRP A 1 198 ? 6.731 -7.694 -1.335 1.00 96.25 198 TRP A O 1
ATOM 1562 N N . GLN A 1 199 ? 8.367 -8.944 -2.220 1.00 94.56 199 GLN A N 1
ATOM 1563 C CA . GLN A 1 199 ? 7.466 -9.905 -2.854 1.00 94.56 199 GLN A CA 1
ATOM 1564 C C . GLN A 1 199 ? 6.742 -10.778 -1.812 1.00 94.56 199 GLN A C 1
ATOM 1566 O O . GLN A 1 199 ? 7.348 -11.344 -0.905 1.00 94.56 199 GLN A O 1
ATOM 1571 N N . VAL A 1 200 ? 5.428 -10.950 -1.974 1.00 92.31 200 VAL A N 1
ATOM 1572 C CA . VAL A 1 200 ? 4.605 -11.791 -1.093 1.00 92.31 200 VAL A CA 1
ATOM 1573 C C . VAL A 1 200 ? 4.771 -13.270 -1.461 1.00 92.31 200 VAL A C 1
ATOM 1575 O O . VAL A 1 200 ? 4.451 -13.692 -2.573 1.00 92.31 200 VAL A O 1
ATOM 1578 N N . GLU A 1 201 ? 5.219 -14.090 -0.506 1.00 76.12 201 GLU A N 1
ATOM 1579 C CA . GLU A 1 201 ? 5.553 -15.510 -0.725 1.00 76.12 201 GLU A CA 1
ATOM 1580 C C . GLU A 1 201 ? 4.374 -16.368 -1.236 1.00 76.12 201 GLU A C 1
ATOM 1582 O O . GLU A 1 201 ? 4.568 -17.346 -1.963 1.00 76.12 201 GLU A O 1
ATOM 1587 N N . ASN A 1 202 ? 3.132 -16.011 -0.886 1.00 57.38 202 ASN A N 1
ATOM 1588 C CA . ASN A 1 202 ? 1.935 -16.821 -1.151 1.00 57.38 202 ASN A CA 1
ATOM 1589 C C . ASN A 1 202 ? 1.402 -16.774 -2.596 1.00 57.38 202 ASN A C 1
ATOM 1591 O O . ASN A 1 202 ? 0.484 -17.540 -2.901 1.00 57.38 202 ASN A O 1
ATOM 1595 N N . ASP A 1 203 ? 2.014 -16.010 -3.511 1.00 50.41 203 ASP A N 1
ATOM 1596 C CA . ASP A 1 203 ? 1.753 -16.121 -4.966 1.00 50.41 203 ASP A CA 1
ATOM 1597 C C . ASP A 1 203 ? 2.129 -17.531 -5.512 1.00 50.41 203 ASP A C 1
ATOM 1599 O O . ASP A 1 203 ? 1.851 -17.887 -6.651 1.00 50.41 203 ASP A O 1
ATOM 1603 N N . THR A 1 204 ? 2.719 -18.395 -4.671 1.00 41.91 204 THR A N 1
ATOM 1604 C CA . THR A 1 204 ? 3.014 -19.814 -4.947 1.00 41.91 204 THR A CA 1
ATOM 1605 C C . THR A 1 204 ? 1.943 -20.818 -4.496 1.00 41.91 204 THR A C 1
ATOM 1607 O O . THR A 1 204 ? 1.962 -21.967 -4.947 1.00 41.91 204 THR A O 1
ATOM 1610 N N . ARG A 1 205 ? 1.013 -20.462 -3.594 1.00 37.03 205 ARG A N 1
ATOM 1611 C CA . ARG A 1 205 ? 0.180 -21.463 -2.884 1.00 37.03 205 ARG A CA 1
ATOM 1612 C C . ARG A 1 205 ? -1.170 -21.792 -3.523 1.00 37.03 205 ARG A C 1
ATOM 1614 O O . ARG A 1 205 ? -1.809 -22.749 -3.089 1.00 37.03 205 ARG A O 1
ATOM 1621 N N . LEU A 1 206 ? -1.602 -21.083 -4.567 1.00 42.38 206 LEU A N 1
ATOM 1622 C CA . LEU A 1 206 ? -2.906 -21.342 -5.198 1.00 42.38 206 LEU A CA 1
ATOM 1623 C C . LEU A 1 206 ? -2.905 -22.439 -6.279 1.00 42.38 206 LEU A C 1
ATOM 1625 O O . LEU A 1 206 ? -3.970 -22.755 -6.801 1.00 42.38 206 LEU A O 1
ATOM 1629 N N . VAL A 1 207 ? -1.770 -23.085 -6.582 1.00 41.19 207 VAL A N 1
ATOM 1630 C CA . VAL A 1 207 ? -1.720 -24.083 -7.675 1.00 41.19 207 VAL A CA 1
ATOM 1631 C C . VAL A 1 207 ? -1.853 -25.545 -7.218 1.00 41.19 207 VAL A C 1
ATOM 1633 O O . VAL A 1 207 ? -2.154 -26.399 -8.042 1.00 41.19 207 VAL A O 1
ATOM 1636 N N . ASN A 1 208 ? -1.747 -25.891 -5.928 1.00 35.75 208 ASN A N 1
ATOM 1637 C CA . ASN A 1 208 ? -1.687 -27.311 -5.537 1.00 35.75 208 ASN A CA 1
ATOM 1638 C C . ASN A 1 208 ? -2.730 -27.745 -4.500 1.00 35.75 208 ASN A C 1
ATOM 1640 O O . ASN A 1 208 ? -2.459 -27.805 -3.304 1.00 35.75 208 ASN A O 1
ATOM 1644 N N . ARG A 1 209 ? -3.895 -28.202 -4.983 1.00 43.50 209 ARG A N 1
ATOM 1645 C CA . ARG A 1 209 ? -4.692 -29.223 -4.271 1.00 43.50 209 ARG A CA 1
ATOM 1646 C C . ARG A 1 209 ? -4.642 -30.618 -4.889 1.00 43.50 209 ARG A C 1
ATOM 1648 O O . ARG A 1 209 ? -5.247 -31.520 -4.317 1.00 43.50 209 ARG A O 1
ATOM 1655 N N . ARG A 1 210 ? -3.910 -30.860 -5.984 1.00 45.31 210 ARG A N 1
ATOM 1656 C CA . ARG A 1 210 ? -3.711 -32.225 -6.498 1.00 45.31 210 ARG A CA 1
ATOM 1657 C C . ARG A 1 210 ? -2.338 -32.409 -7.157 1.00 45.31 210 ARG A C 1
ATOM 1659 O O . ARG A 1 210 ? -2.016 -31.705 -8.099 1.00 45.31 210 ARG A O 1
ATOM 1666 N N . ILE A 1 211 ? -1.655 -33.468 -6.707 1.00 40.56 211 ILE A N 1
ATOM 1667 C CA . ILE A 1 211 ? -0.538 -34.213 -7.324 1.00 40.56 211 ILE A CA 1
ATOM 1668 C C . ILE A 1 211 ? 0.873 -33.934 -6.764 1.00 40.56 211 ILE A C 1
ATOM 1670 O O . ILE A 1 211 ? 1.306 -32.816 -6.520 1.00 40.56 211 ILE A O 1
ATOM 1674 N N . ILE A 1 212 ? 1.535 -35.061 -6.494 1.00 39.69 212 ILE A N 1
ATOM 1675 C CA . ILE A 1 212 ? 2.761 -35.316 -5.739 1.00 39.69 212 ILE A CA 1
ATOM 1676 C C . ILE A 1 212 ? 4.018 -35.155 -6.6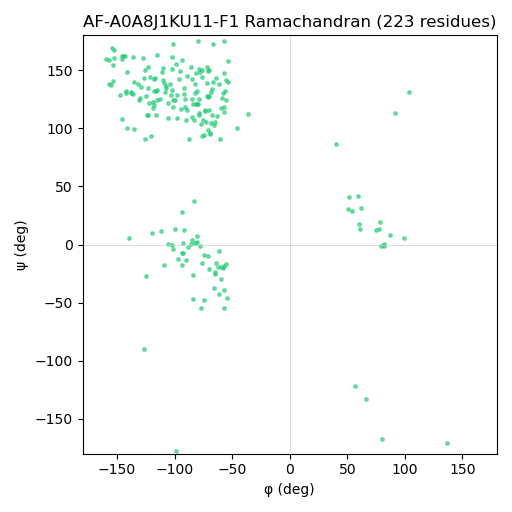21 1.00 39.69 212 ILE A C 1
ATOM 1678 O O . ILE A 1 212 ? 3.995 -35.511 -7.794 1.00 39.69 212 ILE A O 1
ATOM 1682 N N . LYS A 1 213 ? 5.128 -34.795 -5.949 1.00 35.16 213 LYS A N 1
ATOM 1683 C CA . LYS A 1 213 ? 6.569 -34.976 -6.261 1.00 35.16 213 LYS A CA 1
ATOM 1684 C C . LYS A 1 213 ? 7.327 -33.880 -7.031 1.00 35.16 213 LYS A C 1
ATOM 1686 O O . LYS A 1 213 ? 7.187 -33.707 -8.231 1.00 35.16 213 LYS A O 1
ATOM 1691 N N . LEU A 1 214 ? 8.258 -33.283 -6.269 1.00 40.50 214 LEU A N 1
ATOM 1692 C CA . LEU A 1 214 ? 9.618 -32.867 -6.634 1.00 40.50 214 LEU A CA 1
ATOM 1693 C C . LEU A 1 214 ? 9.775 -32.251 -8.028 1.00 40.50 214 LEU A C 1
ATOM 1695 O O . LEU A 1 214 ? 10.173 -32.941 -8.950 1.00 40.50 214 LEU A O 1
ATOM 1699 N N . HIS A 1 215 ? 9.548 -30.946 -8.127 1.00 30.75 215 HIS A N 1
ATOM 1700 C CA . HIS A 1 215 ? 10.387 -29.960 -8.818 1.00 30.75 215 HIS A CA 1
ATOM 1701 C C . HIS A 1 215 ? 10.109 -28.630 -8.099 1.00 30.75 215 HIS A C 1
ATOM 1703 O O . HIS A 1 215 ? 8.974 -28.395 -7.686 1.00 30.75 215 HIS A O 1
ATOM 1709 N N . ARG A 1 216 ? 11.138 -27.799 -7.881 1.00 38.47 216 ARG A N 1
ATOM 1710 C CA . ARG A 1 216 ? 11.016 -26.420 -7.369 1.00 38.47 216 ARG A CA 1
ATOM 1711 C C . ARG A 1 216 ? 9.752 -25.760 -7.936 1.00 38.47 216 ARG A C 1
ATOM 1713 O O . ARG A 1 216 ? 9.678 -25.525 -9.140 1.00 38.47 216 ARG A O 1
ATOM 1720 N N . LEU A 1 217 ? 8.769 -25.497 -7.076 1.00 39.31 217 LEU A N 1
ATOM 1721 C CA . LEU A 1 217 ? 7.582 -24.729 -7.434 1.00 39.31 217 LEU A CA 1
ATOM 1722 C C . LEU A 1 217 ? 8.072 -23.330 -7.801 1.00 39.31 217 LEU A C 1
ATOM 1724 O O . LEU A 1 217 ? 8.612 -22.623 -6.954 1.00 39.31 217 LEU A O 1
ATOM 1728 N N . LYS A 1 218 ? 7.978 -22.988 -9.087 1.00 40.97 218 LYS A N 1
ATOM 1729 C CA . LYS A 1 218 ? 8.304 -21.659 -9.594 1.00 40.97 218 LYS A CA 1
ATOM 1730 C C . LYS A 1 218 ? 7.425 -20.658 -8.844 1.00 40.97 218 LYS A C 1
ATOM 1732 O O . LYS A 1 218 ? 6.204 -20.699 -8.979 1.00 40.97 218 LYS A O 1
ATOM 1737 N N . GLY A 1 219 ? 8.052 -19.799 -8.042 1.00 48.59 219 GLY A N 1
ATOM 1738 C CA . GLY A 1 219 ? 7.450 -18.531 -7.648 1.00 48.59 219 GLY A CA 1
ATOM 1739 C C . GLY A 1 219 ? 7.094 -17.709 -8.878 1.00 48.59 219 GLY A C 1
ATOM 1740 O O . GLY A 1 219 ? 7.389 -18.102 -10.006 1.00 48.59 219 GLY A O 1
ATOM 1741 N N . CYS A 1 220 ? 6.453 -16.567 -8.674 1.00 62.22 220 CYS A N 1
ATOM 1742 C CA . CYS A 1 220 ? 6.408 -15.536 -9.698 1.00 62.22 220 CYS A CA 1
ATOM 1743 C C . CYS A 1 220 ? 7.871 -15.126 -9.980 1.00 62.22 220 CYS A C 1
ATOM 1745 O O . CYS A 1 220 ? 8.462 -14.365 -9.221 1.00 62.22 220 CYS A O 1
ATOM 1747 N N . VAL A 1 221 ? 8.502 -15.792 -10.956 1.00 51.59 221 VAL A N 1
ATOM 1748 C CA . VAL A 1 221 ? 9.892 -15.570 -11.363 1.00 51.59 221 VAL A CA 1
ATOM 1749 C C . VAL A 1 221 ? 9.864 -14.326 -12.232 1.00 51.59 221 VAL A C 1
ATOM 1751 O O . VAL A 1 221 ? 9.289 -14.347 -13.318 1.00 51.59 221 VAL A O 1
ATOM 1754 N N . GLN A 1 222 ? 10.445 -13.239 -11.734 1.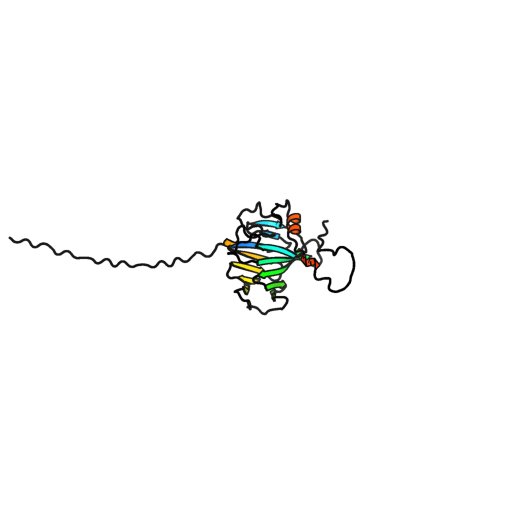00 54.69 222 GLN A N 1
ATOM 1755 C CA . GLN A 1 222 ? 10.888 -12.173 -12.615 1.00 54.69 222 GLN A CA 1
ATOM 1756 C C . GLN A 1 222 ? 12.046 -12.735 -13.439 1.00 54.69 222 GLN A C 1
ATOM 1758 O O . GLN A 1 222 ? 13.101 -13.040 -12.885 1.00 54.69 222 GLN A O 1
ATOM 1763 N N . ASP A 1 223 ? 11.846 -12.923 -14.740 1.00 39.81 223 ASP A N 1
ATOM 1764 C CA . ASP A 1 223 ? 12.964 -13.191 -15.636 1.00 39.81 223 ASP A CA 1
ATOM 1765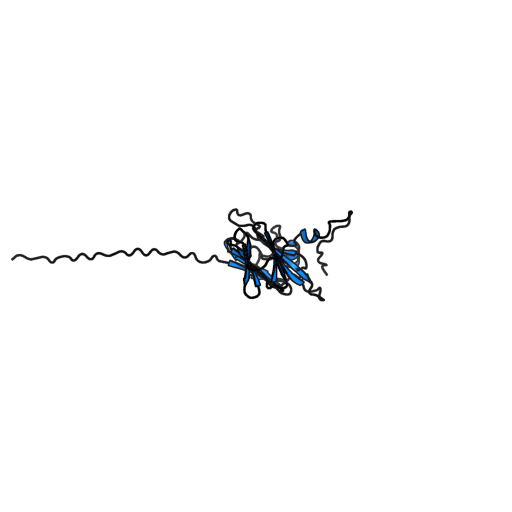 C C . ASP A 1 223 ? 13.755 -11.881 -15.758 1.00 39.81 223 ASP A C 1
ATOM 1767 O O . ASP A 1 223 ? 13.360 -10.959 -16.472 1.00 39.81 223 ASP A O 1
ATOM 1771 N N . SER A 1 224 ? 14.837 -11.763 -14.986 1.00 38.16 224 SER A N 1
ATOM 1772 C CA . SER A 1 224 ? 15.841 -10.720 -15.187 1.00 38.16 224 SER A CA 1
ATOM 1773 C C . SER A 1 224 ? 16.411 -10.898 -16.596 1.00 38.16 224 SER A C 1
ATOM 1775 O O . SER A 1 224 ? 16.951 -11.962 -16.906 1.00 38.16 224 SER A O 1
ATOM 1777 N N . ALA A 1 225 ? 16.222 -9.898 -17.457 1.00 33.91 225 ALA A N 1
ATOM 1778 C CA . ALA A 1 225 ? 16.841 -9.858 -18.781 1.00 33.91 225 ALA A CA 1
ATOM 1779 C C . ALA A 1 225 ? 18.352 -9.612 -18.679 1.00 33.91 225 ALA A C 1
ATOM 1781 O O . ALA A 1 225 ? 18.757 -8.832 -17.787 1.00 33.91 225 ALA A O 1
#

Secondary structure (DSSP, 8-state):
--PPPPPP---------------PPPPPEEEEEEETTTEEE-TT--EEE----SEEEEEEE-S--TTSPPEEEEEEEEEETTEEEEEEEEEEEEEETTEEEEE-GGG-EEETTEE-PSSEEETTTEEEEEETTEEEEE-TTS-EEEE-SSS-EEEEEEGGGTTTEESTT---SS-GGGTTB-TTSPBPSSHHHHHHHTB-GGGGTTS-SS----S----S-----

Nearest PDB structures (foldseek):
  8d3d-assembly1_A  TM=9.107E-01  e=6.528E-18  Homo sapiens
  8d3c-assembly1_A  TM=9.328E-01  e=2.184E-17  Homo sapiens
  6rbf-assembly2_B  TM=8.713E-01  e=6.583E-15  Homo sapiens
  7a5o-assembly1_G  TM=8.365E-01  e=3.053E-15  Homo sapiens
  7a5o-assembly1_H  TM=8.898E-01  e=7.783E-14  Homo sapiens

Mean predicted aligned error: 10.64 Å

Radius of gyration: 26.3 Å; Cα contacts (8 Å, |Δi|>4): 468; chains: 1; bounding box: 43×109×84 Å

Organism: Xenopus laevis (NCBI:txid8355)

Foldseek 3Di:
DDDDDDDDDDDDDDDDPPPPPPPDPDFDKFKWKFFDLTWTQASLGQIAGEQAQFKFWAKWFQADDVPDFTKTKIFGWHADVVGSVGIFTAWMWIQGPNWTWIQGAPRWIDIPNHTDDPQDADPPAWTWHDDPQWIWTDGPQAWIWTDNSTGMIMTMHGCVQAQRMATCNARNPNDSVLRLQASVRDHDPHVHVSRVSRGDPCQQPPPDPDDDDDDPRDRSDDPDD

pLDDT: mean 83.76, std 21.31, range [30.75, 98.88]